Protein AF-A0A383ECU0-F1 (afdb_monomer_lite)

Structure (mmCIF, N/CA/C/O backbone):
data_AF-A0A383ECU0-F1
#
_entry.id   AF-A0A383ECU0-F1
#
loop_
_atom_site.group_PDB
_atom_site.id
_atom_site.type_symbol
_atom_site.label_atom_id
_atom_site.label_alt_id
_atom_site.label_comp_id
_atom_site.label_asym_id
_atom_site.label_entity_id
_atom_site.label_seq_id
_atom_site.pdbx_PDB_ins_code
_atom_site.Cartn_x
_atom_site.Cartn_y
_atom_site.Cartn_z
_atom_site.occupancy
_atom_site.B_iso_or_equiv
_atom_site.auth_seq_id
_atom_site.auth_comp_id
_atom_site.auth_asym_id
_atom_site.auth_atom_id
_atom_site.pdbx_PDB_model_num
ATOM 1 N N . ILE A 1 1 ? -0.878 -3.635 2.120 1.00 82.06 1 ILE A N 1
ATOM 2 C CA . ILE A 1 1 ? 0.172 -2.771 2.720 1.00 82.06 1 ILE A CA 1
ATOM 3 C C . ILE A 1 1 ? 0.126 -2.832 4.247 1.00 82.06 1 ILE A C 1
ATOM 5 O O . ILE A 1 1 ? 1.087 -3.310 4.827 1.00 82.06 1 ILE A O 1
ATOM 9 N 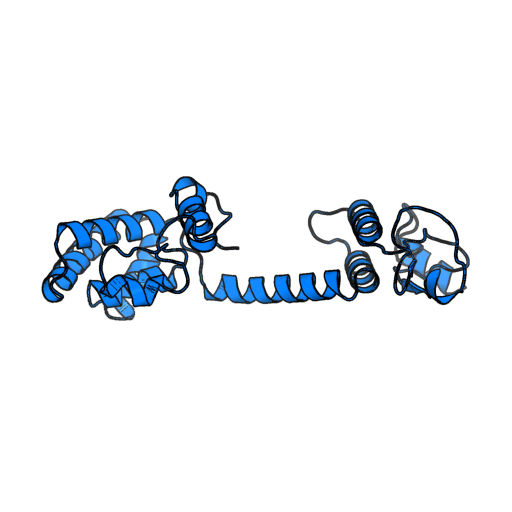N . ALA A 1 2 ? -0.977 -2.444 4.900 1.00 85.06 2 ALA A N 1
ATOM 10 C CA . ALA A 1 2 ? -1.053 -2.428 6.369 1.00 85.06 2 ALA A CA 1
ATOM 11 C C . ALA A 1 2 ? -1.001 -3.819 7.043 1.00 85.06 2 ALA A C 1
ATOM 13 O O . ALA A 1 2 ? -0.413 -3.944 8.108 1.00 85.06 2 ALA A O 1
ATOM 14 N N . LEU A 1 3 ? -1.559 -4.862 6.409 1.00 84.12 3 LEU A N 1
ATOM 15 C CA . LEU A 1 3 ? -1.684 -6.212 6.989 1.00 84.12 3 LEU A CA 1
ATOM 16 C C . LEU A 1 3 ? -0.372 -7.009 7.089 1.00 84.12 3 LEU A C 1
ATOM 18 O O . LEU A 1 3 ? -0.167 -7.735 8.055 1.00 84.12 3 LEU A O 1
ATOM 22 N N . ILE A 1 4 ? 0.514 -6.916 6.093 1.00 82.19 4 ILE A N 1
ATOM 23 C CA . ILE A 1 4 ? 1.733 -7.740 6.024 1.00 82.19 4 ILE A CA 1
ATOM 24 C C . ILE A 1 4 ? 2.869 -7.011 6.749 1.00 82.19 4 ILE A C 1
ATOM 26 O O . ILE A 1 4 ? 3.760 -6.436 6.127 1.00 82.19 4 ILE A O 1
ATOM 30 N N . ARG A 1 5 ? 2.781 -6.961 8.082 1.00 79.69 5 ARG A N 1
ATOM 31 C CA . ARG A 1 5 ? 3.768 -6.344 8.985 1.00 79.69 5 ARG A CA 1
ATOM 32 C C . ARG A 1 5 ? 3.888 -7.196 10.261 1.00 79.69 5 ARG A C 1
ATOM 34 O O . ARG A 1 5 ? 2.908 -7.851 10.612 1.00 79.69 5 ARG A O 1
ATOM 41 N N . PRO A 1 6 ? 5.032 -7.181 10.979 1.00 71.62 6 PRO A N 1
ATOM 42 C CA . PRO A 1 6 ? 5.221 -8.007 12.179 1.00 71.62 6 PRO A CA 1
ATOM 43 C C . PRO A 1 6 ? 4.086 -7.867 13.204 1.00 71.62 6 PRO A C 1
ATOM 45 O O . PRO A 1 6 ? 3.587 -8.868 13.703 1.00 71.62 6 PRO A O 1
ATOM 48 N N . GLY A 1 7 ? 3.608 -6.638 13.412 1.00 69.88 7 GLY A N 1
ATOM 49 C CA . GLY A 1 7 ? 2.524 -6.312 14.333 1.00 69.88 7 GLY A CA 1
ATOM 50 C C . GLY A 1 7 ? 1.203 -7.033 14.087 1.00 69.88 7 GLY A C 1
ATOM 51 O O . GLY A 1 7 ? 0.829 -7.875 14.893 1.00 69.88 7 GLY A O 1
ATOM 52 N N . PRO A 1 8 ? 0.486 -6.764 12.979 1.00 65.25 8 PRO A N 1
ATOM 53 C CA . PRO A 1 8 ? -0.785 -7.431 12.683 1.00 65.25 8 PRO A CA 1
ATOM 54 C C . PRO A 1 8 ? -0.691 -8.960 12.582 1.00 65.25 8 PRO A C 1
ATOM 56 O O . PRO A 1 8 ? -1.684 -9.647 12.833 1.00 65.25 8 PRO A O 1
ATOM 59 N N . ILE A 1 9 ? 0.483 -9.494 12.220 1.00 64.31 9 ILE A N 1
ATOM 60 C CA . ILE A 1 9 ? 0.747 -10.939 12.199 1.00 64.31 9 ILE A CA 1
ATOM 61 C C . ILE A 1 9 ? 0.782 -11.485 13.634 1.00 64.31 9 ILE A C 1
ATOM 63 O O . ILE A 1 9 ? 0.089 -12.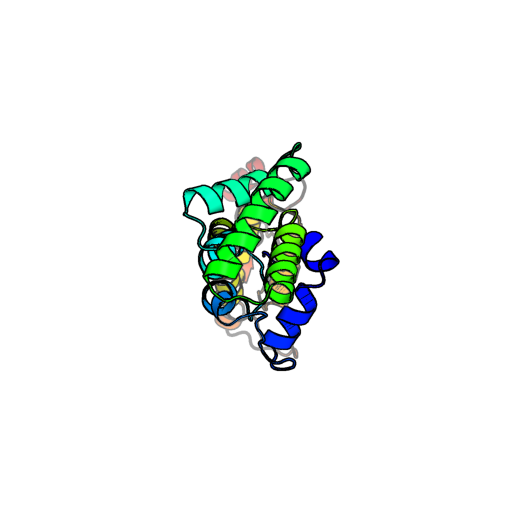454 13.932 1.00 64.31 9 ILE A O 1
ATOM 67 N N . GLN A 1 10 ? 1.535 -10.841 14.530 1.00 63.41 10 GLN A N 1
ATOM 68 C CA . GLN A 1 10 ? 1.631 -11.226 15.943 1.00 63.41 10 GLN A CA 1
ATOM 69 C C . GLN A 1 10 ? 0.330 -10.961 16.713 1.00 63.41 10 GLN A C 1
ATOM 71 O O . GLN A 1 10 ? -0.080 -11.779 17.528 1.00 63.41 10 GLN A O 1
ATOM 76 N N . GLY A 1 11 ? -0.368 -9.868 16.400 1.00 65.00 11 GLY A N 1
ATOM 77 C CA . GLY A 1 11 ? -1.675 -9.503 16.952 1.00 65.00 11 GLY A CA 1
ATOM 78 C C . GLY A 1 11 ? -2.849 -10.299 16.373 1.00 65.00 11 GLY A C 1
ATOM 79 O O . GLY A 1 11 ? -4.001 -9.902 16.544 1.00 65.00 11 GLY A O 1
ATOM 80 N N . GLY A 1 12 ? -2.583 -11.378 15.625 1.00 71.50 12 GLY A N 1
ATOM 81 C CA . GLY A 1 12 ? -3.592 -12.339 15.172 1.00 71.50 12 GLY A CA 1
ATOM 82 C C . GLY A 1 12 ? -4.662 -11.777 14.233 1.00 71.50 12 GLY A C 1
ATOM 83 O O . GLY A 1 12 ? -5.703 -12.401 14.062 1.00 71.50 12 GLY A O 1
ATOM 84 N N . SER A 1 13 ? -4.436 -10.614 13.620 1.00 75.81 13 SER A N 1
ATOM 85 C CA . SER A 1 13 ? -5.477 -9.870 12.894 1.00 75.81 13 SER A CA 1
ATOM 86 C C . SER A 1 13 ? -5.514 -10.169 11.392 1.00 75.81 13 SER A C 1
ATOM 88 O O . SER A 1 13 ? -6.536 -9.962 10.739 1.00 75.81 13 SER A O 1
ATOM 90 N N . VAL A 1 14 ? -4.433 -10.733 10.840 1.00 84.12 14 VAL A N 1
ATOM 91 C CA . VAL A 1 14 ? -4.340 -11.094 9.413 1.00 84.12 14 VAL A CA 1
ATOM 92 C C . VAL A 1 14 ? -5.317 -12.205 9.029 1.00 84.12 14 VAL A C 1
ATOM 94 O O . VAL A 1 14 ? -6.058 -12.069 8.057 1.00 84.12 14 VAL A O 1
ATOM 97 N N . HIS A 1 15 ? -5.339 -13.307 9.782 1.00 88.38 15 HIS A N 1
ATOM 98 C CA . HIS A 1 15 ? -6.171 -14.460 9.435 1.00 88.38 15 HIS A CA 1
ATOM 99 C C . HIS A 1 15 ? -7.680 -14.187 9.545 1.00 88.38 15 HIS A C 1
ATOM 101 O O . HIS A 1 15 ? -8.382 -14.532 8.594 1.00 88.38 15 HIS A O 1
ATOM 107 N N . PRO A 1 16 ? -8.195 -13.540 10.612 1.00 90.62 16 PRO A N 1
ATOM 108 C CA . PRO A 1 16 ? -9.597 -13.131 10.673 1.00 90.62 16 PRO A CA 1
ATOM 109 C C . PRO A 1 16 ? -10.001 -12.240 9.498 1.00 90.62 16 PRO A C 1
ATOM 111 O O . PRO A 1 16 ? -11.018 -12.499 8.861 1.00 90.62 16 PRO A O 1
ATOM 114 N N . TYR A 1 17 ? -9.172 -11.249 9.138 1.00 92.06 17 TYR A N 1
ATOM 115 C CA . TYR A 1 17 ? -9.452 -10.393 7.983 1.00 92.06 17 TYR A CA 1
ATOM 116 C C . TYR A 1 17 ? -9.597 -11.209 6.689 1.00 92.06 17 TYR A C 1
ATOM 118 O O . TYR A 1 17 ? -10.564 -11.025 5.954 1.00 92.06 17 TYR A O 1
ATOM 126 N N . ILE A 1 18 ? -8.666 -12.134 6.418 1.00 92.94 18 ILE A N 1
ATOM 127 C CA . ILE A 1 18 ? -8.695 -12.967 5.205 1.00 92.94 18 ILE A CA 1
ATOM 128 C C . ILE A 1 18 ? -9.927 -13.879 5.187 1.00 92.94 18 ILE A C 1
ATOM 130 O O . ILE A 1 18 ? -10.613 -13.940 4.169 1.00 92.94 18 ILE A O 1
ATOM 134 N N . ARG A 1 19 ? -10.240 -14.559 6.299 1.00 95.69 19 ARG A N 1
ATOM 135 C CA . ARG A 1 19 ? -11.418 -15.439 6.380 1.00 95.69 19 ARG A CA 1
ATOM 136 C C . ARG A 1 19 ? -12.713 -14.669 6.151 1.00 95.69 19 ARG A C 1
ATOM 138 O O . ARG A 1 19 ? -13.522 -15.095 5.333 1.00 95.69 19 ARG A O 1
ATOM 145 N N . ARG A 1 20 ? -12.870 -13.503 6.787 1.00 96.50 20 ARG A N 1
ATOM 146 C CA . ARG A 1 20 ? -14.031 -12.620 6.586 1.00 96.50 20 ARG A CA 1
ATOM 147 C C . ARG A 1 20 ? -14.125 -12.127 5.148 1.00 96.50 20 ARG A C 1
ATOM 149 O O . ARG A 1 20 ? -15.189 -12.178 4.543 1.00 96.50 20 ARG A O 1
ATOM 156 N N . ARG A 1 21 ? -12.998 -11.713 4.555 1.00 95.69 21 ARG A N 1
ATOM 157 C CA . ARG A 1 21 ? -12.946 -11.261 3.155 1.00 95.69 21 ARG A CA 1
ATOM 158 C C . ARG A 1 21 ? -13.334 -12.364 2.169 1.00 95.69 21 ARG A C 1
ATOM 160 O O . ARG A 1 21 ? -13.920 -12.058 1.137 1.00 95.69 21 ARG A O 1
ATOM 167 N N . ASN A 1 22 ? -13.024 -13.615 2.500 1.00 96.62 22 ASN A N 1
ATOM 168 C CA . ASN A 1 22 ? -13.349 -14.793 1.700 1.00 96.62 22 ASN A CA 1
ATOM 169 C C . ASN A 1 22 ? -14.730 -15.396 2.023 1.00 96.62 22 ASN A C 1
ATOM 171 O O . ASN A 1 22 ? -15.057 -16.449 1.482 1.00 96.62 22 ASN A O 1
ATOM 175 N N . GLY A 1 23 ? -15.521 -14.786 2.914 1.00 96.50 23 GLY A N 1
ATOM 176 C CA . GLY A 1 23 ? -16.831 -15.310 3.322 1.00 96.50 23 GLY A CA 1
ATOM 177 C C . GLY A 1 23 ? -16.774 -16.597 4.158 1.00 96.50 23 GLY A C 1
ATOM 178 O O . GLY A 1 23 ? -17.761 -17.314 4.248 1.00 96.50 23 GLY A O 1
ATOM 179 N N . GLN A 1 24 ? -15.621 -16.910 4.752 1.00 97.19 24 GLN A N 1
ATOM 180 C CA . GLN A 1 24 ? -15.397 -18.098 5.590 1.00 97.19 24 GLN A CA 1
ATOM 181 C C . GLN A 1 24 ? -15.669 -17.836 7.080 1.00 97.19 24 GLN A C 1
ATOM 183 O O . GLN A 1 24 ? -15.622 -18.755 7.893 1.00 97.19 24 GLN A O 1
ATOM 188 N N . GLU A 1 25 ? -15.887 -16.577 7.448 1.00 96.94 25 GLU A N 1
ATOM 189 C CA . GLU A 1 25 ? -16.197 -16.115 8.799 1.00 96.94 25 GLU A CA 1
ATOM 190 C C . GLU A 1 25 ? -17.124 -14.900 8.670 1.00 96.94 25 GLU A C 1
ATOM 192 O O . GLU A 1 25 ? -16.887 -14.041 7.817 1.00 96.94 25 GLU A O 1
ATOM 197 N N . GLU A 1 26 ? -18.171 -14.816 9.489 1.00 97.12 26 GLU A N 1
ATOM 198 C CA . GLU A 1 26 ? -19.057 -13.649 9.490 1.00 97.12 26 GLU A CA 1
ATOM 199 C C . GLU A 1 26 ? -18.346 -12.405 10.036 1.00 97.12 26 GLU A C 1
ATOM 201 O O . GLU A 1 26 ? -17.480 -12.470 10.915 1.00 97.12 26 GLU A O 1
ATOM 206 N N . VAL A 1 27 ? -18.721 -11.239 9.508 1.00 96.88 27 VAL A N 1
ATOM 207 C CA . VAL A 1 27 ? -18.230 -9.963 10.026 1.00 96.88 27 VAL A CA 1
ATOM 208 C C . VAL A 1 27 ? -18.980 -9.643 11.311 1.00 96.88 27 VAL A C 1
ATOM 210 O O . VAL A 1 27 ? -20.184 -9.412 11.295 1.00 96.88 27 VAL A O 1
ATOM 213 N N . THR A 1 28 ? -18.246 -9.607 12.419 1.00 95.00 28 THR A N 1
ATOM 214 C CA . THR A 1 28 ? -18.780 -9.269 13.739 1.00 95.00 28 THR A CA 1
ATOM 215 C C . THR A 1 28 ? -18.076 -8.053 14.328 1.00 95.00 28 THR A C 1
ATOM 217 O O . THR A 1 28 ? -16.898 -7.789 14.047 1.00 95.00 28 THR A O 1
ATOM 220 N N . TYR A 1 29 ? -18.808 -7.341 15.182 1.00 95.38 29 TYR A N 1
ATOM 221 C CA . TYR A 1 29 ? -18.344 -6.185 15.941 1.00 95.38 29 TYR A CA 1
ATOM 222 C C . TYR A 1 29 ? -18.588 -6.432 17.427 1.00 95.38 29 TYR A C 1
ATOM 224 O O . TYR A 1 29 ? -19.569 -7.072 17.793 1.00 95.38 29 TYR A O 1
ATOM 232 N N . LEU A 1 30 ? -17.712 -5.904 18.285 1.00 94.31 30 LEU A N 1
ATOM 233 C CA . LEU A 1 30 ? -17.903 -5.984 19.738 1.00 94.31 30 LEU A CA 1
ATOM 234 C C . LEU A 1 30 ? -19.116 -5.168 20.207 1.00 94.31 30 LEU A C 1
ATOM 236 O O . LEU A 1 30 ? -19.753 -5.515 21.193 1.00 94.31 30 LEU A O 1
ATOM 240 N N . HIS A 1 31 ? -19.427 -4.087 19.493 1.00 96.75 31 HIS A N 1
ATOM 241 C CA . HIS A 1 31 ? -20.557 -3.208 19.758 1.00 96.75 31 HIS A CA 1
ATOM 242 C C . HIS A 1 31 ? -21.012 -2.550 18.444 1.00 96.75 31 HIS A C 1
ATOM 244 O O . HIS A 1 31 ? -20.143 -2.280 17.606 1.00 96.75 31 HIS A O 1
ATOM 250 N N . PRO A 1 32 ? -22.303 -2.209 18.257 1.00 97.44 32 PRO A N 1
ATOM 251 C CA . PRO A 1 32 ? -22.771 -1.483 17.069 1.00 97.44 32 PRO A CA 1
ATOM 252 C C . PRO A 1 32 ? -22.005 -0.177 16.802 1.00 97.44 32 PRO A C 1
ATOM 254 O O . PRO A 1 32 ? -21.693 0.146 15.662 1.00 97.44 32 PRO A O 1
ATOM 257 N N . LEU A 1 33 ? -21.588 0.531 17.858 1.00 97.62 33 LEU A N 1
ATOM 258 C CA . LEU A 1 33 ? -20.779 1.758 17.735 1.00 97.62 33 LEU A CA 1
ATOM 259 C C . LEU A 1 33 ? -19.392 1.524 17.105 1.00 97.62 33 LEU A C 1
ATOM 261 O O . LEU A 1 33 ? -18.770 2.465 16.627 1.00 97.62 33 LEU A O 1
ATOM 265 N N . CYS A 1 34 ? -18.894 0.285 17.071 1.00 96.94 34 CYS A N 1
ATOM 266 C CA . CYS A 1 34 ? -17.629 -0.033 16.405 1.00 96.94 34 CYS A CA 1
ATOM 267 C C . CYS A 1 34 ? -17.765 -0.133 14.877 1.00 96.94 34 CYS A C 1
ATOM 269 O O . CYS A 1 34 ? -16.753 -0.123 14.172 1.00 96.94 34 CYS A O 1
ATOM 271 N N . GLU A 1 35 ? -18.985 -0.280 14.357 1.00 97.25 35 GLU A N 1
ATOM 272 C CA . GLU A 1 35 ? -19.223 -0.572 12.945 1.00 97.25 35 GLU A CA 1
ATOM 273 C C . GLU A 1 35 ? -18.755 0.569 12.041 1.00 97.25 35 GLU A C 1
ATOM 275 O O . GLU A 1 35 ? -18.023 0.322 11.083 1.00 97.25 35 GLU A O 1
ATOM 280 N N . ASN A 1 36 ? -19.071 1.818 12.390 1.00 96.75 36 ASN A N 1
ATOM 281 C CA . ASN A 1 36 ? -18.666 2.995 11.618 1.00 96.75 36 ASN A CA 1
ATOM 282 C C . ASN A 1 36 ? -17.142 3.045 11.383 1.00 96.75 36 ASN A C 1
ATOM 284 O O . ASN A 1 36 ? -16.678 3.250 10.260 1.00 96.75 36 ASN A O 1
ATOM 288 N N . ALA A 1 37 ? -16.354 2.770 12.425 1.00 95.31 37 ALA A N 1
ATOM 289 C CA . ALA A 1 37 ? -14.899 2.758 12.337 1.00 95.31 37 ALA A CA 1
ATOM 290 C C . ALA A 1 37 ? -14.341 1.525 11.599 1.00 95.31 37 ALA A C 1
ATOM 292 O O . ALA A 1 37 ? -13.317 1.621 10.916 1.00 95.31 37 ALA A O 1
ATOM 293 N N . LEU A 1 38 ? -14.975 0.354 11.736 1.00 95.12 38 LEU A N 1
ATOM 294 C CA . LEU A 1 38 ? -14.387 -0.935 11.343 1.00 95.12 38 LEU A CA 1
ATOM 295 C C . LEU A 1 38 ? -15.034 -1.601 10.121 1.00 95.12 38 LEU A C 1
ATOM 297 O O . LEU A 1 38 ? -14.519 -2.615 9.645 1.00 95.12 38 LEU A O 1
ATOM 301 N N . ALA A 1 39 ? -16.132 -1.071 9.579 1.00 96.44 39 ALA A N 1
ATOM 302 C CA . ALA A 1 39 ? -16.853 -1.686 8.461 1.00 96.44 39 ALA A CA 1
ATOM 303 C C . ALA A 1 39 ? -15.969 -1.888 7.224 1.00 96.44 39 ALA A C 1
ATOM 305 O O . ALA A 1 39 ? -15.922 -2.982 6.659 1.00 96.44 39 ALA A O 1
ATOM 306 N N . LYS A 1 40 ? -15.175 -0.873 6.860 1.00 93.75 40 LYS A N 1
ATOM 307 C CA . LYS A 1 40 ? -14.258 -0.929 5.704 1.00 93.75 40 LYS A CA 1
ATOM 308 C C . LYS A 1 40 ? -13.197 -2.026 5.824 1.00 93.75 40 LYS A C 1
ATOM 310 O O . LYS A 1 40 ? -12.664 -2.489 4.816 1.00 93.75 40 LYS A O 1
ATOM 315 N 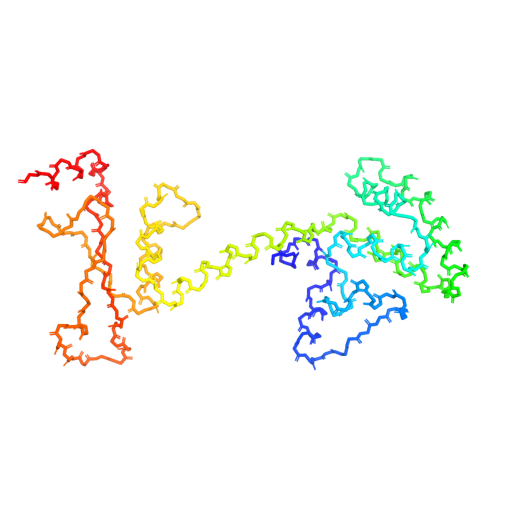N . THR A 1 41 ? -12.888 -2.444 7.047 1.00 93.81 41 THR A N 1
ATOM 316 C CA . THR A 1 41 ? -11.876 -3.457 7.354 1.00 93.81 41 THR A CA 1
ATOM 317 C C . THR A 1 41 ? -12.486 -4.714 7.969 1.00 93.81 41 THR A C 1
ATOM 319 O O . THR A 1 41 ? -11.784 -5.486 8.621 1.00 93.81 41 THR A O 1
ATOM 322 N N . LEU A 1 42 ? -13.778 -4.957 7.720 1.00 95.88 42 LEU A N 1
ATOM 323 C CA . LEU A 1 42 ? -14.476 -6.188 8.097 1.00 95.88 42 LEU A CA 1
ATOM 324 C C . LEU A 1 42 ? -14.417 -6.466 9.607 1.00 95.88 42 LEU A C 1
ATOM 326 O O . LEU A 1 42 ? -14.179 -7.596 10.034 1.00 95.88 42 LEU A O 1
ATOM 330 N N . GLY A 1 43 ? -14.582 -5.429 10.431 1.00 93.31 43 GLY A N 1
ATOM 331 C CA . GLY A 1 43 ? -14.565 -5.553 11.892 1.00 93.31 43 GLY A CA 1
ATOM 332 C C . GLY A 1 43 ? -13.164 -5.708 12.496 1.00 93.31 43 GLY A C 1
ATOM 333 O O . GLY A 1 43 ? -13.045 -5.941 13.696 1.00 93.31 43 GLY A O 1
ATOM 334 N N . ILE A 1 44 ? -12.101 -5.597 11.691 1.00 90.56 44 ILE A N 1
ATOM 335 C CA . ILE A 1 44 ? -10.711 -5.728 12.143 1.00 90.56 44 ILE A CA 1
ATOM 336 C C . ILE A 1 44 ? -10.055 -4.344 12.180 1.00 90.56 44 ILE A C 1
ATOM 338 O O . ILE A 1 44 ? -9.953 -3.715 11.127 1.00 90.56 44 ILE A O 1
ATOM 342 N N . PRO A 1 45 ? -9.590 -3.838 13.333 1.00 88.56 45 PRO A N 1
ATOM 343 C CA . PRO A 1 45 ? -8.836 -2.586 13.368 1.00 88.56 45 PRO A CA 1
ATOM 344 C C . PRO A 1 45 ? -7.515 -2.757 12.611 1.00 88.56 45 PRO A C 1
ATOM 346 O O . PRO A 1 45 ? -6.817 -3.745 12.810 1.00 88.56 45 PRO A O 1
ATOM 349 N N . LEU A 1 46 ? -7.179 -1.831 11.711 1.00 87.50 46 LEU A N 1
ATOM 350 C CA . LEU A 1 46 ? -5.937 -1.874 10.921 1.00 87.50 46 LEU A CA 1
ATOM 351 C C . LEU A 1 46 ? -5.211 -0.526 10.868 1.00 87.50 46 LEU A C 1
ATOM 353 O O . LEU A 1 46 ? -3.981 -0.503 10.751 1.00 87.50 46 LEU A O 1
ATOM 357 N N . PHE A 1 47 ? -5.948 0.583 10.953 1.00 89.69 47 PHE A N 1
ATOM 358 C CA . PHE A 1 47 ? -5.398 1.926 10.786 1.00 89.69 47 PHE A CA 1
ATOM 359 C C . PHE A 1 47 ? -5.499 2.783 12.046 1.00 89.69 47 PHE A C 1
ATOM 361 O O . PHE A 1 47 ? -6.405 2.609 12.859 1.00 89.69 47 PHE A O 1
ATOM 368 N N . GLN A 1 48 ? -4.583 3.743 12.187 1.00 88.50 48 GLN A N 1
ATOM 369 C CA . GLN A 1 48 ? -4.571 4.680 13.320 1.00 88.50 48 GLN A CA 1
ATOM 370 C C . GLN A 1 48 ? -5.853 5.520 13.370 1.00 88.50 48 GLN A C 1
ATOM 372 O O . GLN A 1 48 ? -6.431 5.721 14.434 1.00 88.50 48 GLN A O 1
ATOM 377 N N . GLU A 1 49 ? -6.329 5.951 12.207 1.00 91.00 49 GLU A N 1
ATOM 378 C CA . GLU A 1 49 ? -7.550 6.729 12.036 1.00 91.00 49 GLU A CA 1
ATOM 379 C C . GLU A 1 49 ? -8.788 5.952 12.523 1.00 91.00 49 GLU A C 1
ATOM 381 O O . GLU A 1 49 ? -9.685 6.540 13.123 1.00 91.00 49 GLU A O 1
ATOM 386 N N . GLN A 1 50 ? -8.806 4.620 12.383 1.00 92.44 50 GLN A N 1
ATOM 387 C CA . GLN A 1 50 ? -9.879 3.780 12.931 1.00 92.44 50 GLN A CA 1
ATOM 388 C C . GLN A 1 50 ? -9.847 3.718 14.457 1.00 92.44 50 GLN A C 1
ATOM 390 O O . GLN A 1 50 ? -10.901 3.713 15.082 1.00 92.44 50 GLN A O 1
ATOM 395 N N . LEU A 1 51 ? -8.658 3.685 15.068 1.00 89.38 51 LEU A N 1
ATOM 396 C CA . LEU A 1 51 ? -8.513 3.701 16.530 1.00 89.38 51 LEU A CA 1
ATOM 397 C C . LEU A 1 51 ? -9.029 5.022 17.110 1.00 89.38 51 LEU A C 1
ATOM 399 O O . LEU A 1 51 ? -9.736 5.034 18.115 1.00 89.38 51 LEU A O 1
ATOM 403 N N . MET A 1 52 ? -8.711 6.132 16.439 1.00 92.56 52 MET A N 1
ATOM 404 C CA . MET A 1 52 ? -9.234 7.452 16.783 1.00 92.56 52 MET A CA 1
ATOM 405 C C . MET A 1 52 ? -10.758 7.494 16.650 1.00 92.56 52 MET A C 1
ATOM 407 O O . MET A 1 52 ? -11.433 7.931 17.578 1.00 92.56 52 MET A O 1
ATOM 411 N N . GLN A 1 53 ? -11.299 6.992 15.536 1.00 95.31 53 GLN A N 1
ATOM 412 C CA . GLN A 1 53 ? -12.742 6.946 15.308 1.00 95.31 53 GLN A CA 1
ATOM 413 C C . GLN A 1 53 ? -13.457 6.054 16.333 1.00 95.31 53 GLN A C 1
ATOM 415 O O . GLN A 1 53 ? -14.495 6.447 16.847 1.00 95.31 53 GLN A O 1
ATOM 420 N N . LEU A 1 54 ? -12.878 4.911 16.714 1.00 95.31 54 LEU A N 1
ATOM 421 C CA . LEU A 1 54 ? -13.408 4.061 17.785 1.00 95.31 54 LEU A CA 1
ATOM 422 C C . LEU A 1 54 ? -13.475 4.796 19.126 1.00 95.31 54 LEU A C 1
ATOM 424 O O . LEU A 1 54 ? -14.481 4.694 19.817 1.00 95.31 54 LEU A O 1
ATOM 428 N N . ALA A 1 55 ? -12.443 5.554 19.502 1.00 95.00 55 ALA A N 1
ATOM 429 C CA . ALA A 1 55 ? -12.475 6.340 20.737 1.00 95.00 55 ALA A CA 1
ATOM 430 C C . ALA A 1 55 ? -13.556 7.433 20.705 1.00 95.00 55 ALA A C 1
ATOM 432 O O . ALA A 1 55 ? -14.219 7.690 21.712 1.00 95.00 55 ALA A O 1
ATOM 433 N N . ILE A 1 56 ? -13.775 8.042 19.537 1.00 96.94 56 ILE A N 1
ATOM 434 C CA . ILE A 1 56 ? -14.844 9.022 19.326 1.00 96.94 56 ILE A CA 1
ATOM 435 C C . ILE A 1 56 ? -16.216 8.353 19.398 1.00 96.94 56 ILE A C 1
ATOM 437 O O . ILE A 1 56 ? -17.091 8.899 20.058 1.00 96.94 56 ILE A O 1
ATOM 441 N N . ASP A 1 57 ? -16.411 7.196 18.763 1.00 97.06 57 ASP A N 1
ATOM 442 C CA . ASP A 1 57 ? -17.711 6.524 18.612 1.00 97.06 57 ASP A CA 1
ATOM 443 C C . ASP A 1 57 ? -18.111 5.706 19.844 1.00 97.06 57 ASP A C 1
ATOM 445 O O . ASP A 1 57 ? -19.286 5.664 20.199 1.00 97.06 57 ASP A O 1
ATOM 449 N N . VAL A 1 58 ? -17.154 5.102 20.546 1.00 97.38 58 VAL A N 1
ATOM 450 C CA . VAL A 1 58 ? -17.418 4.263 21.724 1.00 97.38 58 VAL A CA 1
ATOM 451 C C . VAL A 1 58 ? -17.389 5.083 23.009 1.00 97.38 58 VAL A C 1
ATOM 453 O O . VAL A 1 58 ? -18.263 4.893 23.839 1.00 97.38 58 VAL A O 1
ATOM 456 N N . ALA A 1 59 ? -16.447 6.021 23.159 1.00 97.00 59 ALA A N 1
ATOM 457 C CA . ALA A 1 59 ? -16.210 6.726 24.425 1.00 97.00 59 ALA A CA 1
ATOM 458 C C . ALA A 1 59 ? -16.446 8.246 24.377 1.00 97.00 59 ALA A C 1
ATOM 460 O O . ALA A 1 59 ? -16.170 8.965 25.340 1.00 97.00 59 ALA A O 1
ATOM 461 N N . GLY A 1 60 ? -16.912 8.771 23.242 1.00 96.94 60 GLY A N 1
ATOM 462 C CA . GLY A 1 60 ? -17.198 10.197 23.098 1.00 96.94 60 GLY A CA 1
ATOM 463 C C . GLY A 1 60 ? -15.990 11.099 23.255 1.00 96.94 60 GLY A C 1
ATOM 464 O O . GLY A 1 60 ? -16.108 12.207 23.776 1.00 96.94 60 GLY A O 1
ATOM 465 N N . PHE A 1 61 ? -14.828 10.636 22.800 1.00 96.75 61 PHE A N 1
ATOM 466 C CA . PHE A 1 61 ? -13.660 11.497 22.707 1.00 96.75 61 PHE A CA 1
ATOM 467 C C . PHE A 1 61 ? -13.922 12.630 21.713 1.00 96.75 61 PHE A C 1
ATOM 469 O O . PHE A 1 61 ? -14.518 12.452 20.653 1.00 96.75 61 PHE A O 1
ATOM 476 N N . THR A 1 62 ? -13.413 13.809 22.036 1.00 96.50 62 THR A N 1
ATOM 477 C CA . THR A 1 62 ? -13.208 14.884 21.069 1.00 96.50 62 THR A CA 1
ATOM 478 C C . THR A 1 62 ? -12.076 14.516 20.107 1.00 96.50 62 THR A C 1
ATOM 480 O O . THR A 1 62 ? -11.197 13.715 20.433 1.00 96.50 62 THR A O 1
ATOM 483 N N . ALA A 1 63 ? -12.012 15.166 18.941 1.00 92.75 63 ALA A N 1
ATOM 484 C CA . ALA A 1 63 ? -10.904 14.971 17.999 1.00 92.75 63 ALA A CA 1
ATOM 485 C C . ALA A 1 63 ? -9.521 15.208 18.649 1.00 92.75 63 ALA A C 1
ATOM 487 O O . ALA A 1 63 ? -8.558 14.502 18.353 1.00 92.75 63 ALA A O 1
ATOM 488 N N . ALA A 1 64 ? -9.433 16.157 19.589 1.00 93.31 64 ALA A N 1
ATOM 489 C CA . ALA A 1 64 ? -8.209 16.451 20.331 1.00 93.31 64 ALA A CA 1
ATOM 490 C C . ALA A 1 64 ? -7.846 15.369 21.366 1.00 93.31 64 ALA A C 1
ATOM 492 O O . ALA A 1 64 ? -6.668 15.153 21.647 1.00 93.31 64 ALA A O 1
ATOM 493 N N . GLU A 1 65 ? -8.825 14.701 21.980 1.00 93.44 65 GLU A N 1
ATOM 494 C CA . GLU A 1 65 ? -8.574 13.537 22.845 1.00 93.44 65 GLU A CA 1
ATOM 495 C C . GLU A 1 65 ? -8.170 12.314 22.016 1.00 93.44 65 GLU A C 1
ATOM 497 O O . GLU A 1 65 ? -7.220 11.619 22.372 1.00 93.44 65 GLU A O 1
ATOM 502 N N . ALA A 1 66 ? -8.819 12.095 20.871 1.00 92.38 66 ALA A N 1
ATOM 503 C CA . ALA A 1 66 ? -8.483 11.009 19.957 1.00 92.38 66 ALA A CA 1
ATOM 504 C C . ALA A 1 66 ? -7.057 11.147 19.389 1.00 92.38 66 ALA A C 1
ATOM 506 O O . ALA A 1 66 ? -6.310 10.168 19.349 1.00 92.38 66 ALA A O 1
ATOM 507 N N . ASP A 1 67 ? -6.617 12.355 19.018 1.00 89.00 67 ASP A N 1
ATOM 508 C CA . ASP A 1 67 ? -5.224 12.555 18.594 1.00 89.00 67 ASP A CA 1
ATOM 509 C C . ASP A 1 67 ? -4.241 12.396 19.767 1.00 89.00 67 ASP A C 1
ATOM 511 O O . ASP A 1 67 ? -3.175 11.804 19.599 1.00 89.00 67 ASP A O 1
ATOM 515 N N . ARG A 1 68 ? -4.607 12.821 20.986 1.00 88.81 68 ARG A N 1
ATOM 516 C CA . ARG A 1 68 ? -3.801 12.547 22.193 1.00 88.81 68 ARG A CA 1
ATOM 517 C C . ARG A 1 68 ? -3.633 11.049 22.449 1.00 88.81 68 ARG A C 1
ATOM 519 O O . ARG A 1 68 ? -2.536 10.632 22.833 1.00 88.81 68 ARG A O 1
ATOM 526 N N . LEU A 1 69 ? -4.668 10.245 22.201 1.00 87.56 69 LEU A N 1
ATOM 527 C CA . LEU A 1 69 ? -4.579 8.785 22.231 1.00 87.56 69 LEU A CA 1
ATOM 528 C C . LEU A 1 69 ? -3.552 8.289 21.208 1.00 87.56 69 LEU A C 1
ATOM 530 O O . LEU A 1 69 ? -2.573 7.655 21.600 1.00 87.56 69 LEU A O 1
ATOM 534 N N . ARG A 1 70 ? -3.684 8.681 19.934 1.00 86.19 70 ARG A N 1
ATOM 535 C CA . ARG A 1 70 ? -2.732 8.319 18.866 1.00 86.19 70 ARG A CA 1
ATOM 536 C C . ARG A 1 70 ? -1.284 8.698 19.206 1.00 86.19 70 ARG A C 1
ATOM 538 O O . ARG A 1 70 ? -0.366 7.916 18.980 1.00 86.19 70 ARG A O 1
ATOM 545 N N . GLN A 1 71 ? -1.054 9.886 19.762 1.00 84.88 71 GLN A N 1
ATOM 546 C CA . GLN A 1 71 ? 0.286 10.334 20.157 1.00 84.88 71 GLN A CA 1
ATOM 547 C C . GLN A 1 71 ? 0.851 9.535 21.341 1.00 84.88 71 GLN A C 1
ATOM 549 O O . GLN A 1 71 ? 2.062 9.310 21.423 1.00 84.88 71 GLN A O 1
ATOM 554 N N . SER A 1 72 ? -0.008 9.116 22.271 1.00 82.62 72 SER A N 1
ATOM 555 C CA . SER A 1 72 ? 0.400 8.363 23.462 1.00 82.62 72 SER A CA 1
ATOM 556 C C . SER A 1 72 ? 0.873 6.955 23.108 1.00 82.62 72 SER A C 1
ATOM 558 O O . SER A 1 72 ? 1.841 6.484 23.710 1.00 82.62 72 SER A O 1
ATOM 560 N N . MET A 1 73 ? 0.276 6.360 22.071 1.00 75.00 73 MET A N 1
ATOM 561 C CA . MET A 1 73 ? 0.610 5.041 21.528 1.00 75.00 73 MET A CA 1
ATOM 562 C C . MET A 1 73 ? 2.060 4.929 21.019 1.00 75.00 73 MET A C 1
ATOM 564 O O . MET A 1 73 ? 2.677 3.886 21.167 1.00 75.00 73 MET A O 1
ATOM 568 N N . GLY A 1 74 ? 2.651 6.007 20.489 1.00 68.12 74 GLY A N 1
ATOM 569 C CA . GLY A 1 74 ? 4.017 5.989 19.936 1.00 68.12 74 GLY A CA 1
ATOM 570 C C . GLY A 1 74 ? 5.132 6.469 20.879 1.00 68.12 74 GLY A C 1
ATOM 571 O O . GLY A 1 74 ? 6.264 6.662 20.434 1.00 68.12 74 GLY A O 1
ATOM 572 N N . SER A 1 75 ? 4.840 6.758 22.154 1.00 63.53 75 SER A N 1
ATOM 573 C CA . SER A 1 75 ? 5.762 7.501 23.033 1.00 63.53 75 SER A CA 1
ATOM 574 C C . SER A 1 75 ? 6.524 6.628 24.043 1.00 63.53 75 SER A C 1
ATOM 576 O O . SER A 1 75 ? 5.979 5.689 24.608 1.00 63.53 75 SER A O 1
ATOM 578 N N . LYS A 1 76 ? 7.766 7.010 24.395 1.00 55.41 76 LYS A N 1
ATOM 579 C CA . LYS A 1 76 ? 8.567 6.354 25.462 1.00 55.41 76 LYS A CA 1
ATOM 580 C C . LYS A 1 76 ? 7.932 6.416 26.867 1.00 55.41 76 LYS A C 1
ATOM 582 O O . LYS A 1 76 ? 8.404 5.744 27.774 1.00 55.41 76 LYS A O 1
ATOM 587 N N . ARG A 1 77 ? 6.903 7.253 27.062 1.00 60.25 77 ARG A N 1
ATOM 588 C CA . ARG A 1 77 ? 6.120 7.404 28.305 1.00 60.25 77 ARG A CA 1
ATOM 589 C C . ARG A 1 77 ? 4.678 6.890 28.120 1.00 60.25 77 ARG A C 1
ATOM 591 O O . ARG A 1 77 ? 3.761 7.450 28.718 1.00 60.25 77 ARG A O 1
ATOM 598 N N . SER A 1 78 ? 4.466 5.895 27.249 1.00 67.88 78 SER A N 1
ATOM 599 C CA . SER A 1 78 ? 3.123 5.467 26.827 1.00 67.88 78 SER A CA 1
ATOM 600 C C . SER A 1 78 ? 2.272 4.955 27.985 1.00 67.88 78 SER A C 1
ATOM 602 O O . SER A 1 78 ? 1.117 5.345 28.068 1.00 67.88 78 SER A O 1
ATOM 604 N N . HIS A 1 79 ? 2.835 4.186 28.923 1.00 69.62 79 HIS A N 1
ATOM 605 C CA . HIS A 1 79 ? 2.048 3.499 29.955 1.00 69.62 79 HIS A CA 1
ATOM 606 C C . HIS A 1 79 ? 1.201 4.451 30.817 1.00 69.62 79 HIS A C 1
ATOM 608 O O . HIS A 1 79 ? -0.017 4.327 30.854 1.00 69.62 79 HIS A O 1
ATOM 614 N N . THR A 1 80 ? 1.813 5.469 31.433 1.00 75.06 80 THR A N 1
ATOM 615 C CA . THR A 1 80 ? 1.096 6.423 32.304 1.00 75.06 80 THR A CA 1
ATOM 616 C C . THR A 1 80 ? 0.082 7.276 31.534 1.00 75.06 80 THR A C 1
ATOM 618 O O . THR A 1 80 ? -0.954 7.655 32.070 1.00 75.06 80 THR A O 1
ATOM 621 N N . ARG A 1 81 ? 0.364 7.599 30.262 1.00 79.50 81 ARG A N 1
ATOM 622 C CA . ARG A 1 81 ? -0.566 8.365 29.413 1.00 79.50 81 ARG A CA 1
ATOM 623 C C . ARG A 1 81 ? -1.742 7.514 28.943 1.00 79.50 81 ARG A C 1
ATOM 625 O O . ARG A 1 81 ? -2.859 8.015 28.884 1.00 79.50 81 ARG A O 1
ATOM 632 N N . MET A 1 82 ? -1.482 6.251 28.617 1.00 82.56 82 MET A N 1
ATOM 633 C CA . MET A 1 82 ? -2.504 5.281 28.24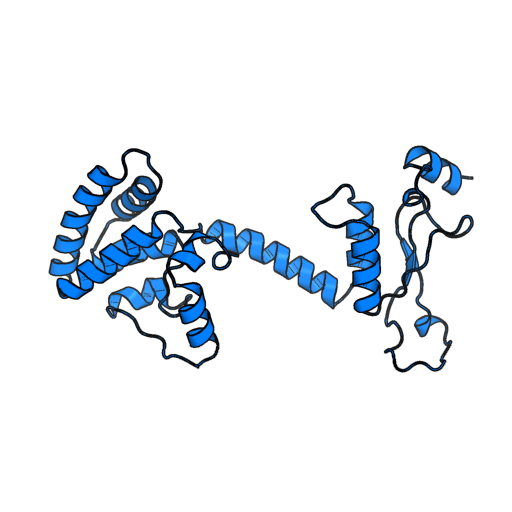1 1.00 82.56 82 MET A CA 1
ATOM 634 C C . MET A 1 82 ? -3.437 5.003 29.418 1.00 82.56 82 MET A C 1
ATOM 636 O O . MET A 1 82 ? -4.642 5.037 29.229 1.00 82.56 82 MET A O 1
ATOM 640 N N . GLU A 1 83 ? -2.913 4.837 30.632 1.00 83.81 83 GLU A N 1
ATOM 641 C CA . GLU A 1 83 ? -3.722 4.605 31.837 1.00 83.81 83 GLU A CA 1
ATOM 642 C C . GLU A 1 83 ? -4.689 5.767 32.133 1.00 83.81 83 GLU A C 1
ATOM 644 O O . GLU A 1 83 ? -5.872 5.549 32.376 1.00 83.81 83 GLU A O 1
ATOM 649 N N . ALA A 1 84 ? -4.235 7.019 32.001 1.00 84.62 84 ALA A N 1
ATOM 650 C CA . ALA A 1 84 ? -5.114 8.184 32.154 1.00 84.62 84 ALA A CA 1
ATOM 651 C C . ALA A 1 84 ? -6.228 8.241 31.088 1.00 84.62 84 ALA A C 1
ATOM 653 O O . ALA A 1 84 ? -7.348 8.670 31.368 1.00 84.62 84 ALA A O 1
ATOM 654 N N . LEU A 1 85 ? -5.928 7.816 29.857 1.00 91.25 85 LEU A N 1
ATOM 655 C CA . LEU A 1 85 ? -6.908 7.749 28.772 1.00 91.25 85 LEU A CA 1
ATOM 656 C C . LEU A 1 85 ? -7.842 6.540 28.900 1.00 91.25 85 LEU A C 1
ATOM 658 O O . LEU A 1 85 ? -8.963 6.613 28.406 1.00 91.25 85 LEU A O 1
ATOM 662 N N . HIS A 1 86 ? -7.412 5.472 29.576 1.00 93.31 86 HIS A N 1
ATOM 663 C CA . HIS A 1 86 ? -8.208 4.269 29.817 1.00 93.31 86 HIS A CA 1
ATOM 664 C C . HIS A 1 86 ? -9.426 4.589 30.672 1.00 93.31 86 HIS A C 1
ATOM 666 O O . HIS A 1 86 ? -10.546 4.338 30.237 1.00 93.31 86 HIS A O 1
ATOM 672 N N . GLN A 1 87 ? -9.232 5.234 31.826 1.00 92.38 87 GLN A N 1
ATOM 673 C CA . GLN A 1 87 ? -10.358 5.603 32.689 1.00 92.38 87 GLN A CA 1
ATOM 674 C C . GLN A 1 87 ? -11.337 6.527 31.954 1.00 92.38 87 GLN A C 1
ATOM 676 O O . GLN A 1 87 ? -12.532 6.256 31.901 1.00 92.38 87 GLN A O 1
ATOM 681 N N . ARG A 1 88 ? -10.814 7.560 31.279 1.00 94.62 88 ARG A N 1
ATOM 682 C CA . ARG A 1 88 ? -11.623 8.481 30.468 1.00 94.62 88 ARG A CA 1
ATOM 683 C C . ARG A 1 88 ? -12.402 7.759 29.359 1.00 94.62 88 ARG A C 1
ATOM 685 O O . ARG A 1 88 ? -13.509 8.188 29.027 1.00 94.62 88 ARG A O 1
ATOM 692 N N . PHE A 1 89 ? -11.825 6.708 28.774 1.00 96.25 89 PHE A N 1
ATOM 693 C CA . PHE A 1 89 ? -12.478 5.869 27.772 1.00 96.25 89 PHE A CA 1
ATOM 694 C C . PHE A 1 89 ? -13.625 5.057 28.380 1.00 96.25 89 PHE A C 1
ATOM 696 O O . PHE A 1 89 ? -14.722 5.070 27.830 1.00 96.25 89 PHE A O 1
ATOM 703 N N . LEU A 1 90 ? -13.400 4.397 29.520 1.00 96.81 90 LEU A N 1
ATOM 704 C CA . LEU A 1 90 ? -14.430 3.605 30.199 1.00 96.81 90 LEU A CA 1
ATOM 705 C C . LEU A 1 90 ? -15.606 4.469 30.666 1.00 96.81 90 LEU A C 1
ATOM 707 O O . LEU A 1 90 ? -16.754 4.097 30.429 1.00 96.81 90 LEU A O 1
ATOM 711 N N . ASP A 1 91 ? -15.331 5.636 31.254 1.00 96.12 91 ASP A N 1
ATOM 712 C CA . ASP A 1 91 ? -16.369 6.562 31.723 1.00 96.12 91 ASP A CA 1
ATOM 713 C C . ASP A 1 91 ? -17.270 7.006 30.560 1.00 96.12 91 ASP A C 1
ATOM 715 O O . ASP A 1 91 ? -18.494 6.887 30.618 1.00 96.12 91 ASP A O 1
ATOM 719 N N . GLY A 1 92 ? -16.658 7.436 29.451 1.00 97.00 92 GLY A N 1
ATOM 720 C CA . GLY A 1 92 ? -17.396 7.873 28.266 1.00 97.00 92 GLY A CA 1
ATOM 721 C C . GLY A 1 92 ? -18.123 6.741 27.536 1.00 97.00 92 GLY A C 1
ATOM 722 O O . GLY A 1 92 ? -19.142 6.980 26.891 1.00 97.00 92 GLY A O 1
ATOM 723 N N . ALA A 1 93 ? -17.623 5.507 27.633 1.00 97.81 93 ALA A N 1
ATOM 724 C CA . ALA A 1 93 ? -18.316 4.333 27.113 1.00 97.81 93 ALA A CA 1
ATOM 725 C C . ALA A 1 93 ? -19.555 3.997 27.958 1.00 97.81 93 ALA A C 1
ATOM 727 O O . ALA A 1 93 ? -20.607 3.679 27.401 1.00 97.81 93 ALA A O 1
ATOM 728 N N . GLY A 1 94 ? -19.466 4.160 29.282 1.00 97.44 94 GLY A N 1
ATOM 729 C CA . GLY A 1 94 ? -20.601 4.028 30.195 1.00 97.44 94 GLY A CA 1
ATOM 730 C C . GLY A 1 94 ? -21.708 5.053 29.926 1.00 97.44 94 GLY A C 1
ATOM 731 O O . GLY A 1 94 ? -22.878 4.684 29.874 1.00 97.44 94 GLY A O 1
ATOM 732 N N . GLU A 1 95 ? -21.352 6.314 29.655 1.00 97.25 95 GLU A N 1
ATOM 733 C CA . GLU A 1 95 ? -22.305 7.366 29.242 1.00 97.25 95 GLU A CA 1
ATOM 734 C C . GLU A 1 95 ? -23.042 7.043 27.930 1.00 97.25 95 GLU A C 1
ATOM 736 O O . GLU A 1 95 ? -24.099 7.607 27.649 1.00 97.25 95 GLU A O 1
ATOM 741 N N . ARG A 1 96 ? -22.488 6.134 27.122 1.00 96.12 96 ARG A N 1
ATOM 742 C CA . ARG A 1 96 ? -23.046 5.666 25.845 1.00 96.12 96 ARG A CA 1
ATOM 743 C C . ARG A 1 96 ? -23.651 4.271 25.930 1.00 96.12 96 ARG A C 1
ATOM 745 O O . ARG A 1 96 ? -23.870 3.643 24.896 1.00 96.12 96 ARG A O 1
ATOM 752 N N . GLU A 1 97 ? -23.904 3.804 27.151 1.00 96.69 97 GLU A N 1
ATOM 753 C CA . GLU A 1 97 ? -24.555 2.525 27.444 1.00 96.69 97 GLU A CA 1
ATOM 754 C C . GLU A 1 97 ? -23.785 1.305 26.903 1.00 96.69 97 GLU A C 1
ATOM 756 O O . GLU A 1 97 ? -24.357 0.237 26.685 1.00 96.69 97 GLU A O 1
ATOM 761 N N . VAL A 1 98 ? -22.467 1.436 26.709 1.00 97.62 98 VAL A N 1
ATOM 762 C CA . VAL A 1 98 ? -21.607 0.315 26.320 1.00 97.62 98 VAL A CA 1
ATOM 763 C C . VAL A 1 98 ? -21.318 -0.531 27.566 1.00 97.62 98 VAL A C 1
ATOM 765 O O . VAL A 1 98 ? -20.813 0.007 28.555 1.00 97.62 98 VAL A O 1
ATOM 768 N N . PRO A 1 99 ? -21.585 -1.852 27.545 1.00 97.44 99 PRO A N 1
ATOM 769 C CA . PRO A 1 99 ? -21.256 -2.733 28.663 1.00 97.44 99 PRO A CA 1
ATOM 770 C C . PRO A 1 99 ? -19.772 -2.649 29.037 1.00 97.44 99 PRO A C 1
ATOM 772 O O . PRO A 1 99 ? -18.907 -2.574 28.161 1.00 97.44 99 PRO A O 1
ATOM 775 N N . SER A 1 100 ? -19.459 -2.663 30.333 1.00 95.38 100 SER A N 1
ATOM 776 C CA . SER A 1 100 ? -18.089 -2.445 30.820 1.00 95.38 100 SER A CA 1
ATOM 777 C C . SER A 1 100 ? -17.099 -3.500 30.319 1.00 95.38 100 SER A C 1
ATOM 779 O O . SER A 1 100 ? -15.964 -3.170 29.984 1.00 95.38 100 SER A O 1
ATOM 781 N N . ASP A 1 101 ? -17.533 -4.754 30.194 1.00 96.62 101 ASP A N 1
ATOM 782 C CA . ASP A 1 101 ? -16.751 -5.853 29.628 1.00 96.62 101 ASP A CA 1
ATOM 783 C C . ASP A 1 101 ? -16.472 -5.661 28.129 1.00 96.62 101 ASP A C 1
ATOM 785 O O . ASP A 1 101 ? -15.388 -5.996 27.646 1.00 96.62 101 ASP A O 1
ATOM 789 N N . VAL A 1 102 ? -17.423 -5.086 27.389 1.00 95.88 102 VAL A N 1
ATOM 790 C CA . VAL A 1 102 ? -17.269 -4.740 25.971 1.00 95.88 102 VAL A CA 1
ATOM 791 C C . VAL A 1 102 ? -16.332 -3.545 25.808 1.00 95.88 102 VAL A C 1
ATOM 793 O O . VAL A 1 102 ? -15.420 -3.595 24.981 1.00 95.88 102 VAL A O 1
ATOM 796 N N . ALA A 1 103 ? -16.508 -2.492 26.608 1.00 96.81 103 ALA A N 1
ATOM 797 C CA . ALA A 1 103 ? -15.634 -1.322 26.612 1.00 96.81 103 ALA A CA 1
ATOM 798 C C . ALA A 1 103 ? -14.178 -1.708 26.921 1.00 96.81 103 ALA A C 1
ATOM 800 O O . ALA A 1 103 ? -13.266 -1.288 26.207 1.00 96.81 103 ALA A O 1
ATOM 801 N N . GLU A 1 104 ? -13.962 -2.583 27.903 1.00 95.25 104 GLU A N 1
ATOM 802 C CA . GLU A 1 104 ? -12.633 -3.091 28.241 1.00 95.25 104 GLU A CA 1
ATOM 803 C C . GLU A 1 104 ? -12.017 -3.893 27.084 1.00 95.25 104 GLU A C 1
ATOM 805 O O . GLU A 1 104 ? -10.861 -3.678 26.717 1.00 95.25 104 GLU A O 1
ATOM 810 N N . GLN A 1 105 ? -12.793 -4.761 26.426 1.00 93.06 105 GLN A N 1
ATOM 811 C CA . GLN A 1 105 ? -12.324 -5.496 25.246 1.00 93.06 105 GLN A CA 1
ATOM 812 C C . GLN A 1 105 ? -11.962 -4.571 24.076 1.00 93.06 105 GLN A C 1
ATOM 814 O O . GLN A 1 105 ? -10.974 -4.817 23.375 1.00 93.06 105 GLN A O 1
ATOM 819 N N . VAL A 1 106 ? -12.737 -3.506 23.847 1.00 93.06 106 VAL A N 1
ATOM 820 C CA . VAL A 1 106 ? -12.408 -2.496 22.831 1.00 93.06 106 VAL A CA 1
ATOM 821 C C . VAL A 1 106 ? -11.109 -1.789 23.207 1.00 93.06 106 VAL A C 1
ATOM 823 O O . VAL A 1 106 ? -10.215 -1.695 22.366 1.00 93.06 106 VAL A O 1
ATOM 826 N N . TRP A 1 107 ? -10.958 -1.360 24.462 1.00 91.81 107 TRP A N 1
ATOM 827 C CA . TRP A 1 107 ? -9.741 -0.710 24.941 1.00 91.81 107 TRP A CA 1
ATOM 828 C C . TRP A 1 107 ? -8.503 -1.598 24.786 1.00 91.81 107 TRP A C 1
ATOM 830 O O . TRP A 1 107 ? -7.491 -1.158 24.240 1.00 91.81 107 TRP A O 1
ATOM 840 N N . GLN A 1 108 ? -8.590 -2.871 25.171 1.00 87.62 108 GLN A N 1
ATOM 841 C CA . GLN A 1 108 ? -7.505 -3.838 24.998 1.00 87.62 108 GLN A CA 1
ATOM 842 C C . GLN A 1 108 ? -7.099 -3.983 23.528 1.00 87.62 108 GLN A C 1
ATOM 844 O O . GLN A 1 108 ? -5.907 -4.020 23.217 1.00 87.62 108 GLN A O 1
ATOM 849 N N . LYS A 1 109 ? -8.069 -4.006 22.602 1.00 83.81 109 LYS A N 1
ATOM 850 C CA . LYS A 1 109 ? -7.776 -3.996 21.161 1.00 83.81 109 LYS A CA 1
ATOM 851 C C . LYS A 1 109 ? -7.102 -2.695 20.731 1.00 83.81 109 LYS A C 1
ATOM 853 O O . LYS A 1 109 ? -6.136 -2.763 19.978 1.00 83.81 109 LYS A O 1
ATOM 858 N N . LEU A 1 110 ? -7.555 -1.536 21.213 1.00 85.62 110 LEU A N 1
ATOM 859 C CA . LEU A 1 110 ? -6.909 -0.250 20.924 1.00 85.62 110 LEU A CA 1
ATOM 860 C C . LEU A 1 110 ? -5.449 -0.240 21.400 1.00 85.62 110 LEU A C 1
ATOM 862 O O . LEU A 1 110 ? -4.553 0.104 20.630 1.00 85.62 110 LEU A O 1
ATOM 866 N N . ALA A 1 111 ? -5.208 -0.661 22.642 1.00 81.56 111 ALA A N 1
ATOM 867 C CA . ALA A 1 111 ? -3.888 -0.694 23.258 1.00 81.56 111 ALA A CA 1
ATOM 868 C C . ALA A 1 111 ? -2.947 -1.692 22.567 1.00 81.56 111 ALA A C 1
ATOM 870 O O . ALA A 1 111 ? -1.806 -1.348 22.285 1.00 81.56 111 ALA A O 1
ATOM 871 N N . ALA A 1 112 ? -3.422 -2.888 22.211 1.00 77.00 112 ALA A N 1
ATOM 872 C CA . ALA A 1 112 ? -2.619 -3.870 21.479 1.00 77.00 112 ALA A CA 1
ATOM 873 C C . ALA A 1 112 ? -2.245 -3.399 20.061 1.00 77.00 112 ALA A C 1
ATOM 875 O O . ALA A 1 112 ? -1.219 -3.804 19.515 1.00 77.00 112 ALA A O 1
ATOM 876 N N . PHE A 1 113 ? -3.069 -2.542 19.452 1.00 72.38 113 PHE A N 1
ATOM 877 C CA . PHE A 1 113 ? -2.814 -1.971 18.129 1.00 72.38 113 PHE A CA 1
ATOM 878 C C . PHE A 1 113 ? -1.961 -0.703 18.143 1.00 72.38 113 PHE A C 1
ATOM 880 O O . PHE A 1 113 ? -1.437 -0.329 17.092 1.00 72.38 113 PHE A O 1
ATOM 887 N N . ALA A 1 114 ? -1.792 -0.065 19.300 1.00 67.56 114 ALA A N 1
ATOM 888 C CA . ALA A 1 114 ? -0.984 1.136 19.493 1.00 67.56 114 ALA A CA 1
ATOM 889 C C . ALA A 1 114 ? 0.414 1.027 18.868 1.00 67.56 114 ALA A C 1
ATOM 891 O O . ALA A 1 114 ? 0.858 1.928 18.156 1.00 67.56 114 ALA A O 1
ATOM 892 N N . ASP A 1 115 ? 1.062 -0.119 19.070 1.00 65.56 115 ASP A N 1
ATOM 893 C CA . ASP A 1 115 ? 2.427 -0.370 18.609 1.00 65.56 115 ASP A CA 1
ATOM 894 C C . ASP A 1 115 ? 2.518 -0.630 17.092 1.00 65.56 115 ASP A C 1
ATOM 896 O O . ASP A 1 115 ? 3.605 -0.615 16.508 1.00 65.56 115 ASP A O 1
ATOM 900 N N . TYR A 1 116 ? 1.383 -0.861 16.422 1.00 69.12 116 TYR A N 1
ATOM 901 C CA . TYR A 1 116 ? 1.350 -1.438 15.073 1.00 69.12 116 TYR A CA 1
ATOM 902 C C . TYR A 1 116 ? 0.439 -0.725 14.074 1.00 69.12 116 TYR A C 1
ATOM 904 O O . TYR A 1 116 ? 0.525 -1.009 12.871 1.00 69.12 116 TYR A O 1
ATOM 912 N N . GLY A 1 117 ? -0.398 0.204 14.539 1.00 70.69 117 GLY A N 1
ATOM 913 C CA . GLY A 1 117 ? -1.310 0.978 13.708 1.00 70.69 117 GLY A CA 1
ATOM 914 C C . GLY A 1 117 ? -0.570 1.661 12.561 1.00 70.69 117 GLY A C 1
ATOM 915 O O . GLY A 1 117 ? 0.454 2.321 12.756 1.00 70.69 117 GLY A O 1
ATOM 916 N N . PHE A 1 118 ? -1.080 1.495 11.344 1.00 83.38 118 PHE A N 1
ATOM 917 C CA . PHE A 1 118 ? -0.531 2.134 10.151 1.00 83.38 118 PHE A CA 1
ATOM 918 C C . PHE A 1 118 ? -1.391 3.346 9.772 1.00 83.38 118 PHE A C 1
ATOM 920 O O . PHE A 1 118 ? -2.613 3.228 9.833 1.00 83.38 118 PHE A O 1
ATOM 927 N N . PRO A 1 119 ? -0.815 4.491 9.373 1.00 89.56 119 PRO A N 1
ATOM 928 C CA . PRO A 1 119 ? -1.620 5.606 8.877 1.00 89.56 119 PRO A CA 1
ATOM 929 C C . PRO A 1 119 ? -2.358 5.210 7.588 1.00 89.56 119 PRO A C 1
ATOM 931 O O . PRO A 1 119 ? -1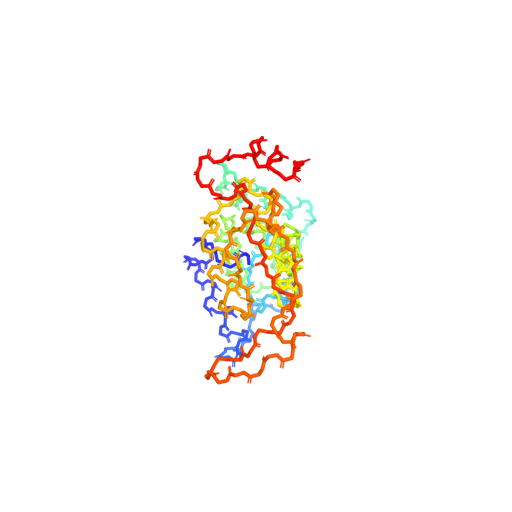.726 4.781 6.616 1.00 89.56 119 PRO A O 1
ATOM 934 N N . GLU A 1 120 ? -3.683 5.345 7.567 1.00 91.31 120 GLU A N 1
ATOM 935 C CA . GLU A 1 120 ? -4.527 5.022 6.410 1.00 91.31 120 GLU A CA 1
ATOM 936 C C . GLU A 1 120 ? -4.163 5.902 5.215 1.00 91.31 120 GLU A C 1
ATOM 938 O O . GLU A 1 120 ? -3.962 5.401 4.109 1.00 91.31 120 GLU A O 1
ATOM 943 N N . SER A 1 121 ? -3.974 7.200 5.451 1.00 91.50 121 SER A N 1
ATOM 944 C CA . SER A 1 121 ? -3.550 8.165 4.426 1.00 91.50 121 SER A CA 1
ATOM 945 C C . SER A 1 121 ? -2.275 7.727 3.687 1.00 91.50 121 SER A C 1
ATOM 947 O O . SER A 1 121 ? -2.209 7.757 2.456 1.00 91.50 121 SER A O 1
ATOM 949 N N . HIS A 1 122 ? -1.283 7.238 4.432 1.00 91.56 122 HIS A N 1
ATOM 950 C CA . HIS A 1 122 ? -0.041 6.700 3.882 1.00 91.56 122 HIS A CA 1
ATOM 951 C C . HIS A 1 122 ? -0.255 5.354 3.167 1.00 91.56 122 HIS A C 1
ATOM 953 O O . HIS A 1 122 ? 0.390 5.073 2.159 1.00 91.56 122 HIS A O 1
ATOM 959 N N . ALA A 1 123 ? -1.173 4.505 3.642 1.00 92.19 123 ALA A N 1
ATOM 960 C CA . ALA A 1 123 ? -1.529 3.278 2.924 1.00 92.19 123 ALA A CA 1
ATOM 961 C C . ALA A 1 123 ? -2.160 3.574 1.569 1.00 92.19 123 ALA A C 1
ATOM 963 O O . ALA A 1 123 ? -1.799 2.925 0.591 1.00 92.19 123 ALA A O 1
ATOM 964 N N . VAL A 1 124 ? -3.082 4.534 1.511 1.00 92.00 124 VAL A N 1
ATOM 965 C CA . VAL A 1 124 ? -3.803 4.891 0.287 1.00 92.00 124 VAL A CA 1
ATOM 966 C C . VAL A 1 124 ? -2.852 5.481 -0.754 1.00 92.00 124 VAL A C 1
ATOM 968 O O . VAL A 1 124 ? -2.892 5.059 -1.910 1.00 92.00 124 VAL A O 1
ATOM 971 N N . SER A 1 125 ? -1.950 6.385 -0.358 1.00 93.88 125 SER A N 1
ATOM 972 C CA . SER A 1 125 ? -0.988 6.985 -1.293 1.00 93.88 125 SER A CA 1
ATOM 973 C C . SER A 1 125 ? -0.060 5.940 -1.925 1.00 93.88 125 SER A C 1
ATOM 975 O O . SER A 1 125 ? 0.106 5.917 -3.146 1.00 93.88 125 SER A O 1
ATOM 977 N N . PHE A 1 126 ? 0.472 5.004 -1.134 1.00 93.44 126 PHE A N 1
ATOM 978 C CA . PHE A 1 126 ? 1.276 3.900 -1.664 1.00 93.44 126 PHE A CA 1
ATOM 979 C C . PHE A 1 126 ? 0.447 2.898 -2.474 1.00 93.44 126 PHE A C 1
ATOM 981 O O . PHE A 1 126 ? 0.913 2.408 -3.503 1.00 93.44 126 PHE A O 1
ATOM 988 N N . ALA A 1 127 ? -0.778 2.585 -2.040 1.00 94.44 127 ALA A N 1
ATOM 989 C CA . ALA A 1 127 ? -1.656 1.662 -2.757 1.00 94.44 127 ALA A CA 1
ATOM 990 C C . ALA A 1 127 ? -1.972 2.168 -4.167 1.00 94.44 127 ALA A C 1
ATOM 992 O O . ALA A 1 127 ? -2.016 1.365 -5.097 1.00 94.44 127 ALA A O 1
ATOM 993 N N . HIS A 1 128 ? -2.120 3.483 -4.343 1.00 95.12 128 HIS A N 1
ATOM 994 C CA . HIS A 1 128 ? -2.323 4.087 -5.654 1.00 95.12 128 HIS A CA 1
ATOM 995 C C . HIS A 1 128 ? -1.143 3.821 -6.604 1.00 95.12 128 HIS A C 1
ATOM 997 O O . HIS A 1 128 ? -1.350 3.359 -7.725 1.00 95.12 128 HIS A O 1
ATOM 1003 N N . LEU A 1 129 ? 0.097 4.022 -6.140 1.00 95.00 129 LEU A N 1
ATOM 1004 C CA . LEU A 1 129 ? 1.303 3.743 -6.932 1.00 95.00 129 LEU A CA 1
ATOM 1005 C C . LEU A 1 129 ? 1.435 2.257 -7.285 1.00 95.00 129 LEU A C 1
ATOM 1007 O O . LEU A 1 129 ? 1.776 1.915 -8.419 1.00 95.00 129 LEU A O 1
ATOM 1011 N N . VAL A 1 130 ? 1.141 1.369 -6.329 1.00 95.19 130 VAL A N 1
ATOM 1012 C CA . VAL A 1 130 ? 1.145 -0.083 -6.561 1.00 95.19 130 VAL A CA 1
ATOM 1013 C C . VAL A 1 130 ? 0.096 -0.458 -7.602 1.00 95.19 130 VAL A C 1
ATOM 1015 O O . VAL A 1 130 ? 0.417 -1.173 -8.545 1.00 95.19 130 VAL A O 1
ATOM 1018 N N . TYR A 1 131 ? -1.129 0.055 -7.477 1.00 96.31 131 TYR A N 1
ATOM 1019 C CA . TYR A 1 131 ? -2.204 -0.221 -8.424 1.00 96.31 131 TYR A CA 1
ATOM 1020 C C . TYR A 1 131 ? -1.859 0.265 -9.835 1.00 96.31 131 TYR A C 1
ATOM 1022 O O . TYR A 1 131 ? -1.978 -0.505 -10.785 1.00 96.31 131 TYR A O 1
ATOM 1030 N N . ALA A 1 132 ? -1.358 1.496 -9.972 1.00 96.75 132 ALA A N 1
ATOM 1031 C CA . ALA A 1 132 ? -0.912 2.033 -11.257 1.00 96.75 132 ALA A CA 1
ATOM 1032 C C . ALA A 1 132 ? 0.218 1.185 -11.870 1.00 96.75 132 ALA A C 1
ATOM 1034 O O . ALA A 1 132 ? 0.188 0.866 -13.057 1.00 96.75 132 ALA A O 1
ATOM 1035 N N . SER A 1 133 ? 1.178 0.744 -11.052 1.00 94.94 133 SER A N 1
ATOM 1036 C CA . SER A 1 133 ? 2.267 -0.136 -11.494 1.00 94.94 133 SER A CA 1
ATOM 1037 C C . SER A 1 133 ? 1.759 -1.516 -11.927 1.00 94.94 133 SER A C 1
ATOM 1039 O O . SER A 1 133 ? 2.193 -2.036 -12.950 1.00 94.94 133 SER A O 1
ATOM 1041 N N . CYS A 1 134 ? 0.815 -2.108 -11.188 1.00 95.81 134 CYS A N 1
ATOM 1042 C CA . CYS A 1 134 ? 0.169 -3.369 -11.558 1.00 95.81 134 CYS A CA 1
ATOM 1043 C C . CYS A 1 134 ? -0.631 -3.237 -12.857 1.00 95.81 134 CYS A C 1
ATOM 1045 O O . CYS A 1 134 ? -0.572 -4.137 -13.690 1.00 95.81 134 CYS A O 1
ATOM 1047 N N . TRP A 1 135 ? -1.334 -2.119 -13.047 1.00 95.75 135 TRP A N 1
ATOM 1048 C CA . TRP A 1 135 ? -2.065 -1.828 -14.277 1.00 95.75 135 TRP A CA 1
ATOM 1049 C C . TRP A 1 135 ? -1.114 -1.755 -15.478 1.00 95.75 135 TRP A C 1
ATOM 1051 O O . TRP A 1 135 ? -1.336 -2.438 -16.475 1.00 95.75 135 TRP A O 1
ATOM 1061 N N . LEU A 1 136 ? -0.002 -1.019 -15.355 1.00 95.00 136 LEU A N 1
ATOM 1062 C CA . LEU A 1 136 ? 1.035 -0.960 -16.391 1.00 95.00 136 LEU A CA 1
ATOM 1063 C C . LEU A 1 136 ? 1.661 -2.332 -16.648 1.00 95.00 136 LEU A C 1
ATOM 1065 O O . LEU A 1 136 ? 1.830 -2.714 -17.800 1.00 95.00 136 LEU A O 1
ATOM 1069 N N . LYS A 1 137 ? 1.968 -3.098 -15.595 1.00 94.00 137 LYS A N 1
ATOM 1070 C CA . LYS A 1 137 ? 2.513 -4.454 -15.726 1.00 94.00 137 LYS A CA 1
ATOM 1071 C C . LYS A 1 137 ? 1.543 -5.397 -16.443 1.00 94.00 137 LYS A C 1
ATOM 1073 O O . LYS A 1 137 ? 1.991 -6.236 -17.212 1.00 94.00 137 LYS A O 1
ATOM 1078 N N . PHE A 1 138 ? 0.241 -5.275 -16.193 1.00 92.31 138 PHE A N 1
ATOM 1079 C CA . PHE A 1 138 ? -0.775 -6.132 -16.801 1.00 92.31 138 PHE A CA 1
ATOM 1080 C C . PHE A 1 138 ? -1.059 -5.753 -18.261 1.00 92.31 138 PHE A C 1
ATOM 1082 O O . PHE A 1 138 ? -1.094 -6.628 -19.119 1.00 92.31 138 PHE A O 1
ATOM 1089 N N . HIS A 1 139 ? -1.234 -4.461 -18.559 1.00 92.19 139 HIS A N 1
ATOM 1090 C CA . HIS A 1 139 ? -1.632 -3.994 -19.893 1.00 92.19 139 HIS A CA 1
ATOM 1091 C C . HIS A 1 139 ? -0.455 -3.689 -20.829 1.00 92.19 139 HIS A C 1
ATOM 1093 O O . HIS A 1 139 ? -0.585 -3.816 -22.045 1.00 92.19 139 HIS A O 1
ATOM 1099 N N . HIS A 1 140 ? 0.696 -3.292 -20.284 1.00 94.69 140 HIS A N 1
ATOM 1100 C CA . HIS A 1 140 ? 1.880 -2.881 -21.042 1.00 94.69 140 HIS A CA 1
ATOM 1101 C C . HIS A 1 140 ? 3.177 -3.472 -20.449 1.00 94.69 140 HIS A C 1
ATOM 1103 O O . HIS A 1 140 ? 4.110 -2.724 -20.137 1.00 94.69 140 HIS A O 1
ATOM 1109 N N . PRO A 1 141 ? 3.284 -4.808 -20.302 1.00 95.00 141 PRO A N 1
ATOM 1110 C CA . PRO A 1 141 ? 4.396 -5.454 -19.597 1.00 95.00 141 PRO A CA 1
ATOM 1111 C C . PRO A 1 141 ? 5.774 -5.127 -20.191 1.00 95.00 141 PRO A C 1
ATOM 1113 O O . PRO A 1 141 ? 6.730 -4.926 -19.441 1.00 95.00 141 PRO A O 1
ATOM 1116 N N . ALA A 1 142 ? 5.883 -5.017 -21.521 1.00 96.06 142 ALA A N 1
ATOM 1117 C CA . ALA A 1 142 ? 7.135 -4.672 -22.195 1.00 96.06 142 ALA A CA 1
ATOM 1118 C C . ALA A 1 142 ? 7.592 -3.242 -21.860 1.00 96.06 142 ALA A C 1
ATOM 1120 O O . ALA A 1 142 ? 8.732 -3.041 -21.440 1.00 96.06 142 ALA A O 1
ATOM 1121 N N . ALA A 1 143 ? 6.688 -2.261 -21.972 1.00 96.62 143 ALA A N 1
ATOM 1122 C CA . ALA A 1 143 ? 6.970 -0.862 -21.649 1.00 96.62 143 ALA A CA 1
ATOM 1123 C C . ALA A 1 143 ? 7.277 -0.674 -20.158 1.00 96.62 143 ALA A C 1
ATOM 1125 O O . ALA A 1 143 ? 8.218 0.030 -19.797 1.00 96.62 143 ALA A O 1
ATOM 1126 N N . PHE A 1 144 ? 6.519 -1.354 -19.293 1.00 96.19 144 PHE A N 1
ATOM 1127 C CA . PHE A 1 144 ? 6.758 -1.346 -17.856 1.00 96.19 144 PHE A CA 1
ATOM 1128 C C . PHE A 1 144 ? 8.152 -1.893 -17.521 1.00 96.19 144 PHE A C 1
ATOM 1130 O O . PHE A 1 144 ? 8.906 -1.249 -16.794 1.00 96.19 144 PHE A O 1
ATOM 1137 N N . CYS A 1 145 ? 8.543 -3.033 -18.103 1.00 95.94 145 CYS A N 1
ATOM 1138 C CA . CYS A 1 145 ? 9.876 -3.598 -17.898 1.00 95.94 145 CYS A CA 1
ATOM 1139 C C . CYS A 1 145 ? 10.990 -2.694 -18.452 1.00 95.94 145 CYS A C 1
ATOM 1141 O O . CYS A 1 145 ? 11.999 -2.517 -17.773 1.00 95.94 145 CYS A O 1
ATOM 1143 N N . ALA A 1 146 ? 10.815 -2.093 -19.636 1.00 96.88 146 ALA A N 1
ATOM 1144 C CA . ALA A 1 146 ? 11.773 -1.131 -20.192 1.00 96.88 146 ALA A CA 1
ATOM 1145 C C . ALA A 1 146 ? 11.996 0.050 -19.233 1.00 96.88 146 ALA A C 1
ATOM 1147 O O . ALA A 1 146 ? 13.132 0.363 -18.882 1.00 96.88 146 ALA A O 1
ATOM 1148 N N . GLY A 1 147 ? 10.909 0.643 -18.726 1.00 95.75 147 GLY A N 1
ATOM 1149 C CA . GLY A 1 147 ? 10.976 1.719 -17.737 1.00 95.75 147 GLY A CA 1
ATOM 1150 C C . GLY A 1 147 ? 11.703 1.299 -16.457 1.00 95.75 147 GLY A C 1
ATOM 1151 O O . GLY A 1 147 ? 12.549 2.039 -15.955 1.00 95.75 147 GLY A O 1
ATOM 1152 N N . LEU A 1 148 ? 11.443 0.082 -15.959 1.00 94.81 148 LEU A N 1
ATOM 1153 C CA . LEU A 1 148 ? 12.137 -0.450 -14.783 1.00 94.81 148 LEU A CA 1
ATOM 1154 C C . LEU A 1 148 ? 13.635 -0.699 -15.010 1.00 94.81 148 LEU A C 1
ATOM 1156 O O . LEU A 1 148 ? 14.425 -0.576 -14.074 1.00 94.81 148 LEU A O 1
ATOM 1160 N N . LEU A 1 149 ? 14.040 -1.075 -16.222 1.00 94.50 149 LEU A N 1
ATOM 1161 C CA . LEU A 1 149 ? 15.450 -1.251 -16.568 1.00 94.50 149 LEU A CA 1
ATOM 1162 C C . LEU A 1 149 ? 16.163 0.101 -16.677 1.00 94.50 149 LEU A C 1
ATOM 1164 O O . LEU A 1 149 ? 17.264 0.254 -16.150 1.00 94.50 149 LEU A O 1
ATOM 1168 N N . ASN A 1 150 ? 15.511 1.089 -17.285 1.00 94.31 150 ASN A N 1
ATOM 1169 C CA . ASN A 1 150 ? 16.109 2.398 -17.559 1.00 94.31 150 ASN A CA 1
ATOM 1170 C C . ASN A 1 150 ? 16.205 3.282 -16.309 1.00 94.31 150 ASN A C 1
ATOM 1172 O O . ASN A 1 150 ? 17.078 4.140 -16.218 1.00 94.31 150 ASN A O 1
ATOM 1176 N N . ALA A 1 151 ? 15.360 3.049 -15.305 1.00 92.75 151 ALA A N 1
ATOM 1177 C CA . ALA A 1 151 ? 15.428 3.780 -14.043 1.00 92.75 151 ALA A CA 1
ATOM 1178 C C . ALA A 1 151 ? 16.488 3.233 -13.058 1.00 92.75 151 ALA A C 1
ATOM 1180 O O . ALA A 1 151 ? 16.638 3.773 -11.964 1.00 92.75 151 ALA A O 1
ATOM 1181 N N . GLN A 1 152 ? 17.252 2.191 -13.423 1.00 88.75 152 GLN A N 1
ATOM 1182 C CA . GLN A 1 152 ? 18.307 1.620 -12.573 1.00 88.75 152 GLN A CA 1
ATOM 1183 C C . GLN A 1 152 ? 19.432 2.627 -12.232 1.00 88.75 152 GLN A C 1
ATOM 1185 O O . GLN A 1 152 ? 19.788 3.463 -13.069 1.00 88.75 152 GLN A O 1
ATOM 1190 N N . PRO A 1 153 ? 20.079 2.511 -11.051 1.00 84.44 153 PRO A N 1
ATOM 1191 C CA . PRO A 1 153 ? 19.876 1.479 -10.027 1.00 84.44 153 PRO A CA 1
ATOM 1192 C C . PRO A 1 153 ? 18.580 1.683 -9.223 1.00 84.44 153 PRO A C 1
ATOM 1194 O O . PRO A 1 153 ? 18.335 2.769 -8.707 1.00 84.44 153 PRO A O 1
ATOM 1197 N N . MET A 1 154 ? 17.766 0.629 -9.079 1.00 75.69 154 MET A N 1
ATOM 1198 C CA . MET A 1 154 ? 16.542 0.648 -8.263 1.00 75.69 154 MET A CA 1
ATOM 1199 C C . MET A 1 154 ? 16.370 -0.619 -7.430 1.00 75.69 154 MET A C 1
ATOM 1201 O O . MET A 1 154 ? 16.612 -1.720 -7.917 1.00 75.69 154 MET A O 1
ATOM 1205 N N . GLY A 1 155 ? 15.794 -0.458 -6.233 1.00 67.88 155 GLY A N 1
ATOM 1206 C CA . GLY A 1 155 ? 15.132 -1.523 -5.474 1.00 67.88 155 GLY A CA 1
ATOM 1207 C C . GLY A 1 155 ? 15.955 -2.794 -5.227 1.00 67.88 155 GLY A C 1
ATOM 1208 O O . GLY A 1 155 ? 17.177 -2.767 -5.133 1.00 67.88 155 GLY A O 1
ATOM 1209 N N . PHE A 1 156 ? 15.244 -3.915 -5.072 1.00 80.25 156 PHE A N 1
ATOM 1210 C CA . PHE A 1 156 ? 15.799 -5.208 -4.646 1.00 80.25 156 PHE A CA 1
ATOM 1211 C C . PHE A 1 156 ? 16.064 -6.194 -5.797 1.00 80.25 156 PHE A C 1
ATOM 1213 O O . PHE A 1 156 ? 16.724 -7.211 -5.587 1.00 80.25 156 PHE A O 1
ATOM 1220 N N . TYR A 1 157 ? 15.528 -5.944 -6.998 1.00 90.56 157 TYR A N 1
ATOM 1221 C CA . TYR A 1 157 ? 15.557 -6.904 -8.106 1.00 90.56 157 TYR A CA 1
ATOM 1222 C C . TYR A 1 157 ? 16.605 -6.541 -9.155 1.00 90.56 157 TYR A C 1
ATOM 1224 O O . TYR A 1 157 ? 16.654 -5.413 -9.638 1.00 90.56 157 TYR A O 1
ATOM 1232 N N . SER A 1 158 ? 17.408 -7.530 -9.551 1.00 91.69 158 SER A N 1
ATOM 1233 C CA . SER A 1 158 ? 18.403 -7.363 -10.612 1.00 91.69 158 SER A CA 1
ATOM 1234 C C . SER A 1 158 ? 17.748 -7.178 -11.994 1.00 91.69 158 SER A C 1
ATOM 1236 O O . SER A 1 158 ? 16.666 -7.731 -12.225 1.00 91.69 158 SER A O 1
ATOM 1238 N N . PRO A 1 159 ? 18.421 -6.521 -12.961 1.00 92.19 159 PRO A N 1
ATOM 1239 C CA . PRO A 1 159 ? 17.956 -6.453 -14.351 1.00 92.19 159 PRO A CA 1
ATOM 1240 C C . PRO A 1 159 ? 17.620 -7.823 -14.959 1.00 92.19 159 PRO A C 1
ATOM 1242 O O . PRO A 1 159 ? 16.626 -7.967 -15.666 1.00 92.19 159 PRO A O 1
ATOM 1245 N N . HIS A 1 160 ? 18.399 -8.860 -14.627 1.00 92.00 160 HIS A N 1
ATOM 1246 C CA . HIS A 1 160 ? 18.132 -10.230 -15.070 1.00 92.00 160 HIS A CA 1
ATOM 1247 C C . HIS A 1 160 ? 16.811 -10.775 -14.505 1.00 92.00 160 HIS A C 1
ATOM 1249 O O . HIS A 1 160 ? 16.037 -11.397 -15.230 1.00 92.00 160 HIS A O 1
ATOM 1255 N N . THR A 1 161 ? 16.525 -10.523 -13.223 1.00 94.69 161 THR A N 1
ATOM 1256 C CA . THR A 1 161 ? 15.256 -10.916 -12.592 1.00 94.69 161 THR A CA 1
ATOM 1257 C C . THR A 1 161 ? 14.068 -10.247 -13.282 1.00 94.69 161 THR A C 1
ATOM 1259 O O . THR A 1 161 ? 13.077 -10.920 -13.556 1.00 94.69 161 THR A O 1
ATOM 1262 N N . LEU A 1 162 ? 14.184 -8.955 -13.606 1.00 94.50 162 LEU A N 1
ATOM 1263 C CA . LEU A 1 162 ? 13.139 -8.198 -14.302 1.00 94.50 162 LEU A CA 1
ATOM 1264 C C . LEU A 1 162 ? 12.885 -8.739 -15.716 1.00 94.50 162 LEU A C 1
ATOM 1266 O O . LEU A 1 162 ? 11.741 -8.996 -16.079 1.00 94.50 162 LEU A O 1
ATOM 1270 N N . ALA A 1 163 ? 13.946 -8.999 -16.485 1.00 94.44 163 ALA A N 1
ATOM 1271 C CA . ALA A 1 163 ? 13.833 -9.570 -17.827 1.00 94.44 163 ALA A CA 1
ATOM 1272 C C . ALA A 1 163 ? 13.179 -10.966 -17.825 1.00 94.44 163 ALA A C 1
ATOM 1274 O O . ALA A 1 163 ? 12.353 -11.271 -18.684 1.00 94.44 163 ALA A O 1
ATOM 1275 N N . GLN A 1 164 ? 13.518 -11.818 -16.853 1.00 95.12 164 GLN A N 1
ATOM 1276 C CA . GLN A 1 164 ? 12.895 -13.139 -16.706 1.00 95.12 164 GLN A CA 1
ATOM 1277 C C . GLN A 1 164 ? 11.419 -13.044 -16.306 1.00 95.12 164 GLN A C 1
ATOM 1279 O O . GLN A 1 164 ? 10.599 -13.812 -16.805 1.00 95.12 164 GLN A O 1
ATOM 1284 N N . ASP A 1 165 ? 11.068 -12.100 -15.432 1.00 94.38 165 ASP A N 1
ATOM 1285 C CA . ASP A 1 165 ? 9.673 -11.835 -15.082 1.00 94.38 165 ASP A CA 1
ATOM 1286 C C . ASP A 1 165 ? 8.874 -11.379 -16.311 1.00 94.38 165 ASP A C 1
ATOM 1288 O O . ASP A 1 165 ? 7.825 -11.953 -16.590 1.00 94.38 165 ASP A O 1
ATOM 1292 N N . ALA A 1 166 ? 9.404 -10.449 -17.113 1.00 93.94 166 ALA A N 1
ATOM 1293 C CA . ALA A 1 166 ? 8.764 -10.004 -18.353 1.00 93.94 166 ALA A CA 1
ATOM 1294 C C . ALA A 1 166 ? 8.529 -11.163 -19.340 1.00 93.94 166 ALA A C 1
ATOM 1296 O O . ALA A 1 166 ? 7.426 -11.300 -19.869 1.00 93.94 166 ALA A O 1
ATOM 1297 N N . ARG A 1 167 ? 9.513 -12.060 -19.518 1.00 93.81 167 ARG A N 1
ATOM 1298 C CA . ARG A 1 167 ? 9.357 -13.276 -20.343 1.00 93.81 167 ARG A CA 1
ATOM 1299 C C . ARG A 1 167 ? 8.221 -14.175 -19.857 1.00 93.81 167 ARG A C 1
ATOM 1301 O O . ARG A 1 167 ? 7.428 -14.646 -20.663 1.00 93.81 167 ARG A O 1
ATOM 1308 N N . ARG A 1 168 ? 8.104 -14.384 -18.540 1.00 92.31 168 ARG A N 1
ATOM 1309 C CA . ARG A 1 168 ? 7.006 -15.170 -17.939 1.00 92.31 168 ARG A CA 1
ATOM 1310 C C . ARG A 1 168 ? 5.634 -14.516 -18.120 1.00 92.31 168 ARG A C 1
ATOM 1312 O O . ARG A 1 168 ? 4.634 -15.220 -18.080 1.00 92.31 168 ARG A O 1
ATOM 1319 N N . HIS A 1 169 ? 5.595 -13.203 -18.342 1.00 90.12 169 HIS A N 1
ATOM 1320 C CA . HIS A 1 169 ? 4.385 -12.446 -18.673 1.00 90.12 169 HIS A CA 1
ATOM 1321 C C . HIS A 1 169 ? 4.183 -12.286 -20.192 1.00 90.12 169 HIS A C 1
ATOM 1323 O O . HIS A 1 169 ? 3.440 -11.408 -20.622 1.00 90.12 169 HIS A O 1
ATOM 1329 N N . GLY A 1 170 ? 4.834 -13.118 -21.014 1.00 90.25 170 GLY A N 1
ATOM 1330 C CA . GLY A 1 170 ? 4.613 -13.155 -22.461 1.00 90.25 170 GLY A CA 1
ATOM 1331 C C . GLY A 1 170 ? 5.333 -12.062 -23.252 1.00 90.25 170 GLY A C 1
ATOM 1332 O O . GLY A 1 170 ? 5.004 -11.851 -24.414 1.00 90.25 170 GLY A O 1
ATOM 1333 N N . VAL A 1 171 ? 6.312 -11.364 -22.668 1.00 94.12 171 VAL A N 1
ATOM 1334 C CA . VAL A 1 171 ? 7.130 -10.388 -23.404 1.00 94.12 171 VAL A CA 1
ATOM 1335 C C . VAL A 1 171 ? 8.277 -11.095 -24.121 1.00 94.12 171 VAL A C 1
ATOM 1337 O O . VAL A 1 171 ? 9.076 -11.804 -23.505 1.00 94.12 171 VAL A O 1
ATOM 1340 N N . GLU A 1 172 ? 8.421 -10.839 -25.419 1.00 95.56 172 GLU A N 1
ATOM 1341 C CA . GLU A 1 172 ? 9.637 -11.180 -26.155 1.00 95.56 172 GLU A CA 1
ATOM 1342 C C . GLU A 1 172 ? 10.777 -10.264 -25.685 1.00 95.56 172 GLU A C 1
ATOM 1344 O O . GLU A 1 172 ? 10.766 -9.066 -25.952 1.00 95.56 172 GLU A O 1
ATOM 1349 N N . VAL A 1 173 ? 11.762 -10.811 -24.966 1.00 95.56 173 VAL A N 1
ATOM 1350 C CA . VAL A 1 173 ? 12.922 -10.039 -24.486 1.00 95.56 173 VAL A CA 1
ATOM 1351 C C . VAL A 1 173 ? 14.164 -10.399 -25.290 1.00 95.56 173 VAL A C 1
ATOM 1353 O O . VAL A 1 173 ? 14.743 -11.479 -25.100 1.00 95.56 173 VAL A O 1
ATOM 1356 N N . ARG A 1 174 ? 14.586 -9.464 -26.141 1.00 96.00 174 ARG A N 1
ATOM 1357 C CA . ARG A 1 174 ? 15.760 -9.546 -27.009 1.00 96.00 174 ARG A CA 1
ATOM 1358 C C . ARG A 1 174 ? 17.004 -9.029 -26.284 1.00 96.00 174 ARG A C 1
ATOM 1360 O O . ARG A 1 174 ? 16.968 -8.007 -25.601 1.00 96.00 174 ARG A O 1
ATOM 1367 N N . THR A 1 175 ? 18.113 -9.749 -26.422 1.00 95.25 175 THR A N 1
ATOM 1368 C CA . THR A 1 175 ? 19.405 -9.382 -25.821 1.00 95.25 175 THR A CA 1
ATOM 1369 C C . THR A 1 175 ? 19.996 -8.126 -26.466 1.00 95.25 175 THR A C 1
ATOM 1371 O O . THR A 1 175 ? 19.529 -7.725 -27.537 1.00 95.25 175 THR A O 1
ATOM 1374 N N . PRO A 1 176 ? 21.029 -7.515 -25.857 1.00 95.31 176 PRO A N 1
ATOM 1375 C CA . PRO A 1 176 ? 21.769 -6.447 -26.511 1.00 95.31 176 PRO A CA 1
ATOM 1376 C C . PRO A 1 176 ? 22.323 -6.901 -27.864 1.00 95.31 176 PRO A C 1
ATOM 1378 O O . PRO A 1 176 ? 22.786 -8.036 -27.994 1.00 95.31 176 PRO A O 1
ATOM 1381 N N . ASP A 1 177 ? 22.259 -6.020 -28.853 1.00 94.94 177 ASP A N 1
ATOM 1382 C CA . ASP A 1 177 ? 22.725 -6.226 -30.221 1.00 94.94 177 ASP A CA 1
ATOM 1383 C C . ASP A 1 177 ? 23.500 -4.980 -30.654 1.00 94.94 177 ASP A C 1
ATOM 1385 O O . ASP A 1 177 ? 23.015 -3.867 -30.487 1.00 94.94 177 ASP A O 1
ATOM 1389 N N . LEU A 1 178 ? 24.706 -5.159 -31.192 1.00 92.62 178 LEU A N 1
ATOM 1390 C CA . LEU A 1 178 ? 25.594 -4.043 -31.526 1.00 92.62 178 LEU A CA 1
ATOM 1391 C C . LEU A 1 178 ? 25.001 -3.088 -32.572 1.00 92.62 178 LEU A C 1
ATOM 1393 O O . LEU A 1 178 ? 25.291 -1.901 -32.528 1.00 92.62 178 LEU A O 1
ATOM 1397 N N . ASN A 1 179 ? 24.193 -3.604 -33.499 1.00 93.75 179 ASN A N 1
ATOM 1398 C CA . ASN A 1 179 ? 23.657 -2.841 -34.624 1.00 93.75 179 ASN A CA 1
ATOM 1399 C C . ASN A 1 179 ? 22.219 -2.360 -34.391 1.00 93.75 179 ASN A C 1
ATOM 1401 O O . ASN A 1 179 ? 21.729 -1.534 -35.155 1.00 93.75 179 ASN A O 1
ATOM 1405 N N . GLN A 1 180 ? 21.514 -2.927 -33.407 1.00 94.50 180 GLN A N 1
ATOM 1406 C CA . GLN A 1 180 ? 20.092 -2.645 -33.169 1.00 94.50 180 GLN A CA 1
ATOM 1407 C C . GLN A 1 180 ? 19.806 -2.023 -31.799 1.00 94.50 180 GLN A C 1
ATOM 1409 O O . GLN A 1 180 ? 18.785 -1.361 -31.642 1.00 94.50 180 GLN A O 1
ATOM 1414 N N . SER A 1 181 ? 20.644 -2.267 -30.787 1.00 96.25 181 SER A N 1
ATOM 1415 C CA . SER A 1 181 ? 20.403 -1.733 -29.447 1.00 96.25 181 SER A CA 1
ATOM 1416 C C . SER A 1 181 ? 20.781 -0.266 -29.346 1.00 96.25 181 SER A C 1
ATOM 1418 O O . SER A 1 181 ? 21.890 0.128 -29.689 1.00 96.25 181 SER A O 1
ATOM 1420 N N . GLU A 1 182 ? 19.904 0.490 -28.699 1.00 96.31 182 GLU A N 1
ATOM 1421 C CA . GLU A 1 182 ? 20.225 1.805 -28.155 1.00 96.31 182 GLU A CA 1
ATOM 1422 C C . GLU A 1 182 ? 21.008 1.695 -26.833 1.00 96.31 182 GLU A C 1
ATOM 1424 O O . GLU A 1 182 ? 21.286 0.599 -26.323 1.00 96.31 182 GLU A O 1
ATOM 1429 N N . ALA A 1 183 ? 21.376 2.843 -26.253 1.00 95.44 183 ALA A N 1
ATOM 1430 C CA . ALA A 1 183 ? 22.111 2.893 -24.990 1.00 95.44 183 ALA A CA 1
ATOM 1431 C C . ALA A 1 183 ? 21.299 2.264 -23.844 1.00 95.44 183 ALA A C 1
ATOM 1433 O O . ALA A 1 183 ? 21.816 1.428 -23.092 1.00 95.44 183 ALA A O 1
ATOM 1434 N N . ASP A 1 184 ? 20.018 2.625 -23.783 1.00 95.88 184 ASP A N 1
ATOM 1435 C CA . ASP A 1 184 ? 19.022 2.155 -22.822 1.00 95.88 184 ASP A CA 1
ATOM 1436 C C . ASP A 1 184 ? 18.067 1.128 -23.457 1.00 95.88 184 ASP A C 1
ATOM 1438 O O . ASP A 1 184 ? 18.087 0.890 -24.664 1.00 95.88 184 ASP A O 1
ATOM 1442 N N . ALA A 1 185 ? 17.240 0.468 -22.641 1.00 96.94 185 ALA A N 1
ATOM 1443 C CA . ALA A 1 185 ? 16.267 -0.495 -23.145 1.00 96.94 185 ALA A CA 1
ATOM 1444 C C . ALA A 1 185 ? 15.143 0.199 -23.931 1.00 96.94 185 ALA A C 1
ATOM 1446 O O . ALA A 1 185 ? 14.605 1.221 -23.493 1.00 96.94 185 ALA A O 1
ATOM 1447 N N . THR A 1 186 ? 14.753 -0.391 -25.060 1.00 97.38 186 THR A N 1
ATOM 1448 C CA . THR A 1 186 ? 13.758 0.153 -25.996 1.00 97.38 186 THR A CA 1
ATOM 1449 C C . THR A 1 186 ? 12.685 -0.874 -26.349 1.00 97.38 186 THR A C 1
ATOM 1451 O O . THR A 1 186 ? 12.772 -2.052 -25.995 1.00 97.38 186 THR A O 1
ATOM 1454 N N . LEU A 1 187 ? 11.628 -0.410 -27.018 1.00 97.00 187 LEU A N 1
ATOM 1455 C CA . LEU A 1 187 ? 10.559 -1.258 -27.536 1.00 97.00 187 LEU A CA 1
ATOM 1456 C C . LEU A 1 187 ? 10.701 -1.411 -29.049 1.00 97.00 187 LEU A C 1
ATOM 1458 O O . LEU A 1 187 ? 10.924 -0.432 -29.757 1.00 97.00 187 LEU A O 1
ATOM 1462 N N . GLU A 1 188 ? 10.518 -2.631 -29.538 1.00 94.75 188 GLU A N 1
ATOM 1463 C CA . GLU A 1 188 ? 10.558 -2.984 -30.957 1.00 94.75 188 GLU A CA 1
ATOM 1464 C C . GLU A 1 188 ? 9.259 -3.706 -31.361 1.00 94.75 188 GLU A C 1
ATOM 1466 O O . GLU A 1 188 ? 8.604 -4.310 -30.508 1.00 94.75 188 GLU A O 1
ATOM 1471 N N . PRO A 1 189 ? 8.883 -3.729 -32.654 1.00 92.00 189 PRO A N 1
ATOM 1472 C CA . PRO A 1 189 ? 7.794 -4.584 -33.126 1.00 92.00 189 PRO A CA 1
ATOM 1473 C C . PRO A 1 189 ? 8.023 -6.060 -32.752 1.00 92.00 189 PRO A C 1
ATOM 1475 O O . PRO A 1 189 ? 9.121 -6.605 -32.967 1.00 92.00 189 PRO A O 1
ATOM 1478 N N . GLY A 1 190 ? 6.992 -6.691 -32.182 1.00 84.69 190 GLY A N 1
ATOM 1479 C CA . GLY A 1 190 ? 7.026 -8.082 -31.723 1.00 84.69 190 GLY A CA 1
ATOM 1480 C C . GLY A 1 190 ? 6.932 -9.098 -32.864 1.00 84.69 190 GLY A C 1
ATOM 1481 O O . GLY A 1 190 ? 6.557 -8.761 -33.987 1.00 84.69 190 GLY A O 1
ATOM 1482 N N . ALA A 1 191 ? 7.270 -10.362 -32.592 1.00 73.38 191 ALA A N 1
ATOM 1483 C CA . ALA A 1 191 ? 7.180 -11.441 -33.583 1.00 73.38 191 ALA A CA 1
ATOM 1484 C C . ALA A 1 191 ? 5.750 -11.684 -34.118 1.00 73.38 191 ALA A C 1
ATOM 1486 O O . ALA A 1 191 ? 5.584 -12.045 -35.283 1.00 73.38 191 ALA A O 1
ATOM 1487 N N . SER A 1 192 ? 4.714 -11.442 -33.306 1.00 62.06 192 SER A N 1
ATOM 1488 C CA . SER A 1 192 ? 3.309 -11.564 -33.727 1.00 62.06 192 SER A CA 1
ATOM 1489 C C . SER A 1 192 ? 2.899 -10.509 -34.762 1.00 62.06 192 SER A C 1
ATOM 1491 O O . SER A 1 192 ? 2.142 -10.828 -35.678 1.00 62.06 192 SER A O 1
ATOM 1493 N N . ASP A 1 193 ? 3.480 -9.307 -34.707 1.00 57.34 193 ASP A N 1
ATOM 1494 C CA . ASP A 1 193 ? 3.280 -8.252 -35.714 1.00 57.34 193 ASP A CA 1
ATOM 1495 C C . ASP A 1 193 ? 4.012 -8.549 -37.035 1.00 57.34 193 ASP A C 1
ATOM 1497 O O . ASP A 1 193 ? 3.684 -7.983 -38.077 1.00 57.34 193 ASP A O 1
ATOM 1501 N N . ARG A 1 194 ? 5.001 -9.455 -37.018 1.00 55.06 194 ARG A N 1
ATOM 1502 C CA . ARG A 1 194 ? 5.799 -9.843 -38.195 1.00 55.06 194 ARG A CA 1
ATOM 1503 C C . ARG A 1 194 ? 5.230 -11.046 -38.960 1.00 55.06 194 ARG A C 1
ATOM 1505 O O . ARG A 1 194 ? 5.863 -11.514 -39.902 1.00 55.06 194 ARG A O 1
ATOM 1512 N N . GLY A 1 195 ? 4.049 -11.549 -38.586 1.00 48.12 195 GLY A N 1
ATOM 1513 C CA . GLY A 1 195 ? 3.352 -12.627 -39.304 1.00 48.12 195 GLY A CA 1
ATOM 1514 C C . GLY A 1 195 ? 3.995 -14.017 -39.189 1.00 48.12 195 GLY A C 1
ATOM 1515 O O . GLY A 1 195 ? 3.559 -14.950 -39.863 1.00 48.12 195 GLY A O 1
ATOM 1516 N N . THR A 1 196 ? 5.008 -14.191 -38.337 1.00 48.25 196 THR A N 1
ATOM 1517 C CA . THR A 1 196 ? 5.666 -15.484 -38.114 1.00 48.25 196 THR A CA 1
ATOM 1518 C C . THR A 1 196 ? 4.861 -16.318 -37.127 1.00 48.25 196 THR A C 1
ATOM 1520 O O . THR A 1 196 ? 4.778 -16.003 -35.941 1.00 48.25 196 THR A O 1
ATOM 1523 N N . ARG A 1 197 ? 4.240 -17.379 -37.635 1.00 48.22 197 ARG A N 1
ATOM 1524 C CA . ARG A 1 197 ? 3.363 -18.283 -36.896 1.00 48.22 197 ARG A CA 1
ATOM 1525 C C . ARG A 1 197 ? 4.035 -19.648 -36.806 1.00 48.22 197 ARG A C 1
ATOM 1527 O O . ARG A 1 197 ? 3.872 -20.425 -37.733 1.00 48.22 197 ARG A O 1
ATOM 1534 N N . GLU A 1 198 ? 4.733 -19.960 -35.711 1.00 50.62 198 GLU A N 1
ATOM 1535 C CA . GLU A 1 198 ? 5.130 -21.349 -35.424 1.00 50.62 198 GLU A CA 1
ATOM 1536 C C . GLU A 1 198 ? 5.094 -21.738 -33.934 1.00 50.62 198 GLU A C 1
ATOM 1538 O O . GLU A 1 198 ? 5.716 -21.115 -33.079 1.00 50.62 198 GLU A O 1
ATOM 1543 N N . VAL A 1 199 ? 4.306 -22.797 -33.691 1.00 47.84 199 VAL A N 1
ATOM 1544 C CA . VAL A 1 199 ? 4.612 -24.054 -32.979 1.00 47.84 199 VAL A CA 1
ATOM 1545 C C . VAL A 1 199 ? 5.433 -23.958 -31.688 1.00 47.84 199 VAL A C 1
ATOM 1547 O O . VAL A 1 199 ? 6.620 -24.241 -31.704 1.00 47.84 199 VAL A O 1
ATOM 1550 N N . LEU A 1 200 ? 4.781 -23.665 -30.559 1.00 48.28 200 LEU A N 1
ATOM 1551 C CA . LEU A 1 200 ? 5.123 -24.120 -29.197 1.00 48.28 200 LEU A CA 1
ATOM 1552 C C . LEU A 1 200 ? 3.902 -23.837 -28.293 1.00 48.28 200 LEU A C 1
ATOM 1554 O O . LEU A 1 200 ? 3.232 -22.828 -28.490 1.00 48.28 200 LEU A O 1
ATOM 1558 N N . ASP A 1 201 ? 3.616 -24.690 -27.299 1.00 45.12 201 ASP A N 1
ATOM 1559 C CA . ASP A 1 201 ? 2.484 -24.583 -26.339 1.00 45.12 201 ASP A CA 1
ATOM 1560 C C . ASP A 1 201 ? 2.568 -23.371 -25.374 1.00 45.12 201 ASP A C 1
ATOM 1562 O O . ASP A 1 201 ? 1.959 -23.339 -24.303 1.00 45.12 201 ASP A O 1
ATOM 1566 N N . VAL A 1 202 ? 3.338 -22.345 -25.738 1.00 49.50 202 VAL A N 1
ATOM 1567 C CA . VAL A 1 202 ? 3.428 -21.073 -25.025 1.00 49.50 202 VAL A CA 1
ATOM 1568 C C . VAL A 1 202 ? 2.627 -20.052 -25.833 1.00 49.50 202 VAL A C 1
ATOM 1570 O O . VAL A 1 202 ? 2.879 -19.926 -27.033 1.00 49.50 202 VAL A O 1
ATOM 1573 N N . PRO A 1 203 ? 1.673 -19.316 -25.229 1.00 52.75 203 PRO A N 1
ATOM 1574 C CA . PRO A 1 203 ? 0.969 -18.254 -25.935 1.00 52.75 203 PRO A CA 1
ATOM 1575 C C . PRO A 1 203 ? 1.989 -17.334 -26.611 1.00 52.75 203 PRO A C 1
ATOM 1577 O O . PRO A 1 203 ? 2.927 -16.869 -25.957 1.00 52.75 203 PRO A O 1
ATOM 1580 N N . ALA A 1 204 ? 1.836 -17.116 -27.919 1.00 57.41 204 ALA A N 1
ATOM 1581 C CA . ALA A 1 204 ? 2.745 -16.257 -28.664 1.00 57.41 204 ALA A CA 1
ATOM 1582 C C . ALA A 1 204 ? 2.808 -14.872 -27.994 1.00 57.41 204 ALA A C 1
ATOM 1584 O O . ALA A 1 204 ? 1.759 -14.365 -27.581 1.00 57.41 204 ALA A O 1
ATOM 1585 N N . PRO A 1 205 ? 3.995 -14.248 -27.888 1.00 63.97 205 PRO A N 1
ATOM 1586 C CA . PRO A 1 205 ? 4.120 -12.908 -27.335 1.00 63.97 205 PRO A CA 1
ATOM 1587 C C . PRO A 1 205 ? 3.164 -11.942 -28.039 1.00 63.97 205 PRO A C 1
ATOM 1589 O O . PRO A 1 205 ? 3.233 -11.768 -29.260 1.00 63.97 205 PRO A O 1
ATOM 1592 N N . THR A 1 206 ? 2.255 -11.324 -27.289 1.00 69.75 206 THR A N 1
ATOM 1593 C CA . THR A 1 206 ? 1.333 -10.309 -27.811 1.00 69.75 206 THR A CA 1
ATOM 1594 C C . THR A 1 206 ? 1.857 -8.922 -27.461 1.00 69.75 206 THR A C 1
ATOM 1596 O O . THR A 1 206 ? 2.014 -8.608 -26.280 1.00 69.75 206 THR A O 1
ATOM 1599 N N . GLY A 1 207 ? 2.095 -8.083 -28.472 1.00 85.38 207 GLY A N 1
ATOM 1600 C CA . GLY A 1 207 ? 2.568 -6.708 -28.298 1.00 85.38 207 GLY A CA 1
ATOM 1601 C C . GLY A 1 207 ? 4.070 -6.520 -28.562 1.00 85.38 207 GLY A C 1
ATOM 1602 O O . GLY A 1 207 ? 4.722 -7.412 -29.109 1.00 85.38 207 GLY A O 1
ATOM 1603 N N . PRO A 1 208 ? 4.629 -5.346 -28.213 1.00 93.38 208 PRO A N 1
ATOM 1604 C CA . PRO A 1 208 ? 6.005 -5.002 -28.551 1.00 93.38 208 PRO A CA 1
ATOM 1605 C C . PRO A 1 208 ? 7.021 -5.898 -27.832 1.00 93.38 208 PRO A C 1
ATOM 1607 O O . PRO A 1 208 ? 6.853 -6.254 -26.663 1.00 93.38 208 PRO A O 1
ATOM 1610 N N . ALA A 1 209 ? 8.112 -6.208 -28.528 1.00 95.81 209 ALA A N 1
ATOM 1611 C CA . ALA A 1 209 ? 9.290 -6.827 -27.946 1.00 95.81 209 ALA A CA 1
ATOM 1612 C C . ALA A 1 209 ? 10.094 -5.796 -27.141 1.00 95.81 209 ALA A C 1
ATOM 1614 O O . ALA A 1 209 ? 10.172 -4.621 -27.498 1.00 95.81 209 ALA A O 1
ATOM 1615 N N . LEU A 1 210 ? 10.731 -6.253 -26.068 1.00 96.88 210 LEU A N 1
ATOM 1616 C CA . LEU A 1 210 ? 11.702 -5.486 -25.298 1.00 96.88 210 LEU A CA 1
ATOM 1617 C C . LEU A 1 210 ? 13.104 -5.746 -25.855 1.00 96.88 210 LEU A C 1
ATOM 1619 O O . LEU A 1 210 ? 13.568 -6.887 -25.836 1.00 96.88 210 LEU A O 1
ATOM 1623 N N . ARG A 1 211 ? 13.807 -4.696 -26.274 1.00 97.19 211 ARG A N 1
ATOM 1624 C CA . ARG A 1 211 ? 15.237 -4.738 -26.590 1.00 97.19 211 ARG A CA 1
ATOM 1625 C C . ARG A 1 211 ? 16.040 -4.256 -25.395 1.00 97.19 211 ARG A C 1
ATOM 1627 O O . ARG A 1 211 ? 15.844 -3.147 -24.909 1.00 97.19 211 ARG A O 1
ATOM 1634 N N . MET A 1 212 ? 16.979 -5.073 -24.933 1.00 96.75 212 MET A N 1
ATOM 1635 C CA . MET A 1 212 ? 17.947 -4.640 -23.928 1.00 96.75 212 MET A CA 1
ATOM 1636 C C . MET A 1 212 ? 18.928 -3.624 -24.533 1.00 96.75 212 MET A C 1
ATOM 1638 O O . MET A 1 212 ? 19.476 -3.862 -25.612 1.00 96.75 212 MET A O 1
ATOM 1642 N N . GLY A 1 213 ? 19.191 -2.529 -23.818 1.00 95.56 213 GLY A N 1
ATOM 1643 C CA . GLY A 1 213 ? 20.191 -1.540 -24.225 1.00 95.56 213 GLY A CA 1
ATOM 1644 C C . GLY A 1 213 ? 21.620 -2.070 -24.110 1.00 95.56 213 GLY A C 1
ATOM 1645 O O . GLY A 1 213 ? 21.916 -2.897 -23.235 1.00 95.56 213 GLY A O 1
ATOM 1646 N N . ILE A 1 214 ? 22.528 -1.581 -24.956 1.00 95.38 214 ILE A N 1
ATOM 1647 C CA . ILE A 1 214 ? 23.948 -1.976 -24.952 1.00 95.38 214 ILE A CA 1
ATOM 1648 C C . ILE A 1 214 ? 24.624 -1.622 -23.615 1.00 95.38 214 ILE A C 1
ATOM 1650 O O . ILE A 1 214 ? 25.516 -2.338 -23.157 1.00 95.38 214 ILE A O 1
ATOM 1654 N N . GLY A 1 215 ? 24.130 -0.592 -22.914 1.00 92.44 215 GLY A N 1
ATOM 1655 C CA . GLY A 1 215 ? 24.605 -0.199 -21.585 1.00 92.44 215 GLY A CA 1
ATOM 1656 C C . GLY A 1 215 ? 24.352 -1.239 -20.491 1.00 92.44 215 GLY A C 1
ATOM 1657 O O . GLY A 1 215 ? 24.994 -1.187 -19.441 1.00 92.44 215 GLY A O 1
ATOM 1658 N N . SER A 1 216 ? 23.469 -2.216 -20.731 1.00 90.81 216 SER A N 1
ATOM 1659 C CA . SER A 1 216 ? 23.245 -3.336 -19.807 1.00 90.81 216 SER A CA 1
ATOM 1660 C C . SER A 1 216 ? 24.379 -4.370 -19.812 1.00 90.81 216 SER A C 1
ATOM 1662 O O . SER A 1 216 ? 24.476 -5.180 -18.886 1.00 90.81 216 SER A O 1
ATOM 1664 N N . VAL A 1 217 ? 25.260 -4.346 -20.821 1.00 91.50 217 VAL A N 1
ATOM 1665 C CA . VAL A 1 217 ? 26.423 -5.235 -20.894 1.00 91.50 217 VAL A CA 1
ATOM 1666 C C . VAL A 1 217 ? 27.461 -4.810 -19.858 1.00 91.50 217 VAL A C 1
ATOM 1668 O O . VAL A 1 217 ? 27.923 -3.666 -19.816 1.00 91.50 217 VAL A O 1
ATOM 1671 N N . ARG A 1 218 ? 27.860 -5.761 -19.007 1.00 89.1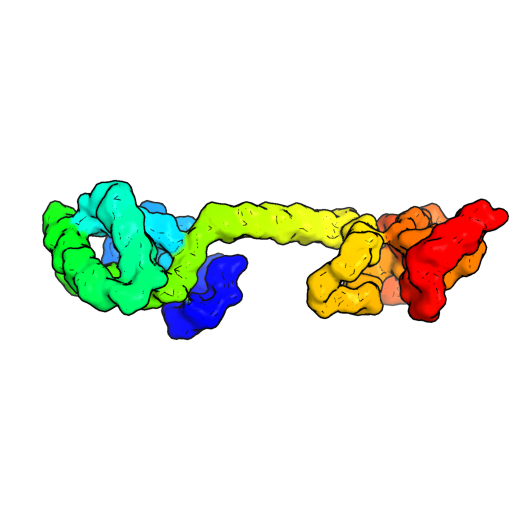2 218 ARG A N 1
ATOM 1672 C CA . ARG A 1 218 ? 28.859 -5.524 -17.962 1.00 89.12 218 ARG A CA 1
ATOM 1673 C C . ARG A 1 218 ? 30.157 -5.003 -18.587 1.00 89.12 218 ARG A C 1
ATOM 1675 O O . ARG A 1 218 ? 30.745 -5.667 -19.429 1.00 89.12 218 ARG A O 1
ATOM 1682 N N . GLY A 1 219 ? 30.615 -3.846 -18.115 1.00 88.75 219 GLY A N 1
ATOM 1683 C CA . GLY A 1 219 ? 31.855 -3.214 -18.572 1.00 88.75 219 GLY A CA 1
ATOM 1684 C C . GLY A 1 219 ? 31.677 -2.134 -19.642 1.00 88.75 219 GLY A C 1
ATOM 1685 O O . GLY A 1 219 ? 32.615 -1.376 -19.846 1.00 88.75 219 GLY A O 1
ATOM 1686 N N . VAL A 1 220 ? 30.497 -2.001 -20.265 1.00 90.62 220 VAL A N 1
ATOM 1687 C CA . VAL A 1 220 ? 30.230 -0.905 -21.214 1.00 90.62 220 VAL A CA 1
ATOM 1688 C C . VAL A 1 220 ? 29.962 0.393 -20.447 1.00 90.62 220 VAL A C 1
ATOM 1690 O O . VAL A 1 220 ? 30.687 1.375 -20.584 1.00 90.62 220 VAL A O 1
ATOM 1693 N N . GLY A 1 221 ? 28.967 0.384 -19.556 1.00 85.69 221 GLY A N 1
ATOM 1694 C CA . GLY A 1 221 ? 28.555 1.586 -18.825 1.00 85.69 221 GLY A CA 1
ATOM 1695 C C . GLY A 1 221 ? 27.897 2.640 -19.728 1.00 85.69 221 GLY A C 1
ATOM 1696 O O . GLY A 1 221 ? 27.897 2.533 -20.951 1.00 85.69 221 GLY A O 1
ATOM 1697 N N . ARG A 1 222 ? 27.302 3.676 -19.124 1.00 86.94 222 ARG A N 1
ATOM 1698 C CA . ARG A 1 222 ? 26.453 4.638 -19.857 1.00 86.94 222 ARG A CA 1
ATOM 1699 C C . ARG A 1 222 ? 27.208 5.451 -20.912 1.00 86.94 222 ARG A C 1
ATOM 1701 O O . ARG A 1 222 ? 26.707 5.620 -22.015 1.00 86.94 222 ARG A O 1
ATOM 1708 N N . ASN A 1 223 ? 28.412 5.927 -20.593 1.00 91.69 223 ASN A N 1
ATOM 1709 C CA . ASN A 1 223 ? 29.161 6.816 -21.490 1.00 91.69 223 ASN A CA 1
ATOM 1710 C C . ASN A 1 223 ? 29.607 6.103 -22.771 1.00 91.69 223 ASN A C 1
ATOM 1712 O O . ASN A 1 223 ? 29.456 6.651 -23.858 1.00 91.69 223 ASN A O 1
ATOM 1716 N N . LEU A 1 224 ? 30.132 4.878 -22.651 1.00 93.81 224 LEU A N 1
ATOM 1717 C CA . LEU A 1 224 ? 30.536 4.101 -23.820 1.00 93.81 224 LEU A CA 1
ATOM 1718 C C . LEU A 1 224 ? 29.316 3.646 -24.624 1.00 93.81 224 LEU A C 1
ATOM 1720 O O . LEU A 1 224 ? 29.364 3.685 -25.845 1.00 93.81 224 LEU A O 1
ATOM 1724 N N . ALA A 1 225 ? 28.218 3.276 -23.956 1.00 94.00 225 ALA A N 1
ATOM 1725 C CA . ALA A 1 225 ? 26.971 2.930 -24.631 1.00 94.00 225 ALA A CA 1
ATOM 1726 C C . ALA A 1 225 ? 26.467 4.080 -25.514 1.00 94.00 225 ALA A C 1
ATOM 1728 O O . ALA A 1 225 ? 26.204 3.860 -26.689 1.00 94.00 225 ALA A O 1
ATOM 1729 N N . ALA A 1 226 ? 26.427 5.305 -24.980 1.00 93.19 226 ALA A N 1
ATOM 1730 C CA . ALA A 1 226 ? 26.024 6.487 -25.740 1.00 93.19 226 ALA A CA 1
ATOM 1731 C C . ALA A 1 226 ? 26.972 6.801 -26.911 1.00 93.19 226 ALA A C 1
ATOM 1733 O O . ALA A 1 226 ? 26.523 7.244 -27.963 1.00 93.19 226 ALA A O 1
ATOM 1734 N N . ALA A 1 227 ? 28.278 6.570 -26.744 1.00 93.19 227 ALA A N 1
ATOM 1735 C CA . ALA A 1 227 ? 29.250 6.761 -27.818 1.00 93.19 227 ALA A CA 1
ATOM 1736 C C . ALA A 1 227 ? 29.089 5.725 -28.942 1.00 93.19 227 ALA A C 1
ATOM 1738 O O . ALA A 1 227 ? 29.208 6.083 -30.108 1.00 93.19 227 ALA A O 1
ATOM 1739 N N . ILE A 1 228 ? 28.804 4.463 -28.597 1.00 91.62 228 ILE A N 1
ATOM 1740 C CA . ILE A 1 228 ? 28.565 3.386 -29.569 1.00 91.62 228 ILE A CA 1
ATOM 1741 C C . ILE A 1 228 ? 27.332 3.692 -30.421 1.00 91.62 228 ILE A C 1
ATOM 1743 O O . ILE A 1 228 ? 27.378 3.505 -31.627 1.00 91.62 228 ILE A O 1
ATOM 1747 N N . THR A 1 229 ? 26.251 4.178 -29.814 1.00 91.69 229 THR A N 1
ATOM 1748 C CA . THR A 1 229 ? 24.977 4.403 -30.519 1.00 91.69 229 THR A CA 1
ATOM 1749 C C . THR A 1 229 ? 24.926 5.712 -31.301 1.00 91.69 229 THR A C 1
ATOM 1751 O O . THR A 1 229 ? 24.000 5.930 -32.071 1.00 91.69 229 THR A O 1
ATOM 1754 N N . ALA A 1 230 ? 25.891 6.609 -31.089 1.00 87.50 230 ALA A N 1
ATOM 1755 C CA . ALA A 1 230 ? 26.004 7.867 -31.824 1.00 87.50 230 ALA A CA 1
ATOM 1756 C C . ALA A 1 230 ? 26.847 7.759 -33.110 1.00 87.50 230 ALA A C 1
ATOM 1758 O O . ALA A 1 230 ? 26.903 8.732 -33.865 1.00 87.50 230 ALA A O 1
ATOM 1759 N N . ALA A 1 231 ? 27.537 6.632 -33.315 1.00 72.12 231 ALA A N 1
ATOM 1760 C CA . ALA A 1 231 ? 28.426 6.364 -34.447 1.00 72.12 231 ALA A CA 1
ATOM 1761 C C . ALA A 1 231 ? 27.688 5.661 -35.594 1.00 72.12 231 ALA A C 1
ATOM 1763 O O . ALA A 1 231 ? 28.014 5.982 -36.760 1.00 72.12 231 ALA A O 1
#

Organism: NCBI:txid408172

InterPro domains:
  IPR004805 Error-prone DNA polymerase/DNA polymerase III subunit alpha DnaE/PolC [PTHR32294] (1-231)
  IPR029460 DNA polymerase, helix-hairpin-helix motif [PF14579] (170-230)
  IPR040982 DNA polymerase III alpha subunit finger domain [PF17657] (1-95)

Foldseek 3Di:
DQCPDPQNVVVVQNVVQVCCVVVNDQQDELDPLLCVLCVVSSNGQRALVSLLSSLCSQQVDDNVLSVLLLVLLPDPNNPVSLVVSLVSSQVSNVVVVNDSVSSVVSSVSSNSCSPRHDHPVVVVVVVVVVVVLVVCCLPPVQVSLQVVQQPPPDDDDDNVRSLVVSVVSQAAEAEEDLVPAAQGKDWAQAPVNVVDDDDDPDPHRDGTHIYGHPCVDPPCHRVNRNVSRVD

pLDDT: mean 87.62, std 12.56, range [45.12, 97.81]

Sequence (231 aa):
IALIRPGPIQGGSVHPYIRRRNGQEEVTYLHPLCENALAKTLGIPLFQEQLMQLAIDVAGFTAAEADRLRQSMGSKRSHTRMEALHQRFLDGAGEREVPSDVAEQVWQKLAAFADYGFPESHAVSFAHLVYASCWLKFHHPAAFCAGLLNAQPMGFYSPHTLAQDARRHGVEVRTPDLNQSEADATLEPGASDRGTREVLDVPAPTGPALRMGIGSVRGVGRNLAAAITAA

Secondary structure (DSSP, 8-state):
--SSSHHHHHTT-HHHHHHHHTTSS----SSGGGHHHHGGGTT---BHHHHHHHHHHHH---HHHHHHHHHHHTSTTHHHHHHHHHHHHHHHHHTTT--HHHHHHHHHHHHHHHTTPBPHHHHHHHHHHHHHHHHHHHH-HHHHHHHHHHT-S-SS--HHHHHHHHHHTT--EEPP-TTT--SS-EEE--GGGGT-----SSPPPPSPEEEPPGGGSTTTHHHHHHHHHT-

Radius of gyration: 26.71 Å; chains: 1; bounding box: 56×41×72 Å